Protein AF-A0A954WKL6-F1 (afdb_monomer_lite)

pLDDT: mean 94.74, std 6.48, range [54.56, 98.62]

Sequence (189 aa):
MAITGPSSFVWTSEQFISHWTLANDQLGVGNELVLKGNIALADLQSKLTALNVKRFELQSAITSREQLRGGLNSKRAALHEWLRLFNETVRADYGGTSWETSLPDLPSEIAGQGAYMRALDDTRSIWTQMNADPAITTPITLLGGYDLAAFTADVTDLLAAFTAVHHAEKVEELSRLQRNRLQDDIYAV

Structure (mmCIF, N/CA/C/O backbone):
data_AF-A0A954WKL6-F1
#
_entry.id   AF-A0A954WKL6-F1
#
loop_
_atom_site.group_PDB
_atom_site.id
_atom_site.type_symbol
_atom_site.label_atom_id
_atom_site.label_alt_id
_atom_site.label_comp_id
_atom_site.label_asym_id
_atom_site.label_entity_id
_atom_site.label_seq_id
_atom_site.pdbx_PDB_ins_code
_atom_site.Cartn_x
_atom_site.Cartn_y
_atom_site.Cartn_z
_atom_site.occupancy
_atom_site.B_iso_or_equi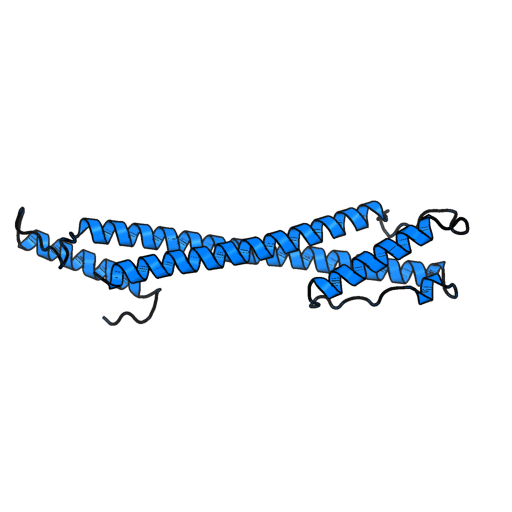v
_atom_site.auth_seq_id
_atom_site.auth_comp_id
_atom_site.auth_asym_id
_atom_site.auth_atom_id
_atom_site.pdbx_PDB_model_num
ATOM 1 N N . MET A 1 1 ? -29.913 -12.026 25.606 1.00 54.56 1 MET A N 1
ATOM 2 C CA . MET A 1 1 ? -29.675 -12.359 24.182 1.00 54.56 1 MET A CA 1
ATOM 3 C C . MET A 1 1 ? -28.230 -12.820 24.050 1.00 54.56 1 MET A C 1
ATOM 5 O O . MET A 1 1 ? -27.395 -12.253 24.744 1.00 54.56 1 MET A O 1
ATOM 9 N N . ALA A 1 2 ? -27.929 -13.860 23.268 1.00 62.19 2 ALA A N 1
ATOM 10 C CA . ALA A 1 2 ? -26.554 -14.354 23.154 1.00 62.19 2 ALA A CA 1
ATOM 11 C C . ALA A 1 2 ? -25.715 -13.414 22.279 1.00 62.19 2 ALA A C 1
ATOM 13 O O . ALA A 1 2 ? -26.168 -12.998 21.212 1.00 62.19 2 ALA A O 1
ATOM 14 N N . ILE A 1 3 ? -24.497 -13.099 22.719 1.00 68.69 3 ILE A N 1
ATOM 15 C CA . ILE A 1 3 ? -23.549 -12.349 21.902 1.00 68.69 3 ILE A CA 1
ATOM 16 C C . ILE A 1 3 ? -22.941 -13.330 20.896 1.00 68.69 3 ILE A C 1
ATOM 18 O O . ILE A 1 3 ? -22.249 -14.271 21.270 1.00 68.69 3 ILE A O 1
ATOM 22 N N . THR A 1 4 ? -23.262 -13.146 19.616 1.00 72.81 4 THR A N 1
ATOM 23 C CA . THR A 1 4 ? -22.890 -14.052 18.513 1.00 72.81 4 THR A CA 1
ATOM 24 C C . THR A 1 4 ? -21.668 -13.567 17.731 1.00 72.81 4 THR A C 1
ATOM 26 O O . THR A 1 4 ? -21.161 -14.271 16.863 1.00 72.81 4 THR A O 1
ATOM 29 N N . GLY A 1 5 ? -21.169 -12.369 18.047 1.00 73.25 5 GLY A N 1
ATOM 30 C CA . GLY A 1 5 ? -19.966 -11.794 17.455 1.00 73.25 5 GLY A CA 1
ATOM 31 C C . GLY A 1 5 ? -19.775 -10.303 17.766 1.00 73.25 5 GLY A C 1
ATOM 32 O O . GLY A 1 5 ? -20.624 -9.693 18.427 1.00 73.25 5 GLY A O 1
ATOM 33 N N . PRO A 1 6 ? -18.691 -9.684 17.254 1.00 72.06 6 PRO A N 1
ATOM 34 C CA . PRO A 1 6 ? -18.321 -8.293 17.555 1.00 72.06 6 PRO A CA 1
ATOM 35 C C . PRO A 1 6 ? -19.399 -7.261 17.197 1.00 72.06 6 PRO A C 1
ATOM 37 O O . PRO A 1 6 ? -19.544 -6.241 17.862 1.00 72.06 6 PRO A O 1
ATOM 40 N N . SER A 1 7 ? -20.183 -7.526 16.151 1.00 74.00 7 SER A N 1
ATOM 41 C CA . SER A 1 7 ? -21.295 -6.671 15.721 1.00 74.00 7 SER A CA 1
ATOM 42 C C . SER A 1 7 ? -22.482 -6.706 16.688 1.00 74.00 7 SER A C 1
ATOM 44 O O . SER A 1 7 ? -23.110 -5.677 16.909 1.00 74.00 7 SER A O 1
ATOM 46 N N . SER A 1 8 ? -22.763 -7.860 17.299 1.00 84.00 8 SER A N 1
ATOM 47 C CA . SER A 1 8 ? -23.840 -8.013 18.291 1.00 84.00 8 SER A CA 1
ATOM 48 C C . SER A 1 8 ? -23.467 -7.495 19.685 1.00 84.00 8 SER A C 1
ATOM 50 O O . SER A 1 8 ? -24.356 -7.246 20.499 1.00 84.00 8 SER A O 1
ATOM 52 N N . PHE A 1 9 ? -22.168 -7.316 19.954 1.00 85.88 9 PHE A N 1
ATOM 53 C CA . PHE A 1 9 ? -21.662 -6.883 21.254 1.00 85.88 9 PHE A CA 1
ATOM 54 C C . PHE A 1 9 ? -22.160 -5.486 21.622 1.00 85.88 9 PHE A C 1
ATOM 56 O O . PHE A 1 9 ? -22.827 -5.336 22.636 1.00 85.88 9 PHE A O 1
ATOM 63 N N . VAL A 1 10 ? -21.911 -4.491 20.761 1.00 86.38 10 VAL A N 1
ATOM 64 C CA . VAL A 1 10 ? -22.262 -3.086 21.040 1.00 86.38 10 VAL A CA 1
ATOM 65 C C . VAL A 1 10 ? -23.751 -2.931 21.307 1.00 86.38 10 VAL A C 1
ATOM 67 O O . VAL A 1 10 ? -24.127 -2.396 22.342 1.00 86.38 10 VAL A O 1
ATOM 70 N N . TRP A 1 11 ? -24.591 -3.494 20.439 1.00 89.50 11 TRP A N 1
ATOM 71 C CA . TRP A 1 11 ? -26.038 -3.451 20.628 1.00 89.50 11 TRP A CA 1
ATOM 72 C C . TRP A 1 11 ? -26.466 -4.114 21.947 1.00 89.50 11 TRP A C 1
ATOM 74 O O . TRP A 1 11 ? -27.286 -3.571 22.680 1.00 89.50 11 TRP A O 1
ATOM 84 N N . THR A 1 12 ? -25.879 -5.263 22.297 1.00 90.00 12 THR A N 1
ATOM 85 C CA . THR A 1 12 ? -26.199 -5.950 23.561 1.00 90.00 12 THR A CA 1
ATOM 86 C C . THR A 1 12 ? -25.751 -5.132 24.776 1.00 90.00 12 THR A C 1
ATOM 88 O O . THR A 1 12 ? -26.495 -5.036 25.752 1.00 90.00 12 THR A O 1
ATOM 91 N N . SER A 1 13 ? -24.574 -4.503 24.720 1.00 89.31 13 SER A N 1
ATOM 92 C CA . SER A 1 13 ? -24.081 -3.607 25.770 1.00 89.31 13 SER A CA 1
ATOM 93 C C . SER A 1 13 ? -24.965 -2.370 25.932 1.00 89.31 13 SER A C 1
ATOM 95 O O . SER A 1 13 ? -25.228 -1.967 27.060 1.00 89.31 13 SER A O 1
ATOM 97 N N . GLU A 1 14 ? -25.475 -1.796 24.841 1.00 91.44 14 GLU A N 1
ATOM 98 C CA . GLU A 1 14 ? -26.420 -0.669 24.882 1.00 91.44 14 GLU A CA 1
ATOM 99 C C . GLU A 1 14 ? -27.735 -1.058 25.568 1.00 91.44 14 GLU A C 1
ATOM 101 O O . GLU A 1 14 ? -28.226 -0.314 26.419 1.00 91.44 14 GLU A O 1
ATOM 106 N N . GLN A 1 15 ? -28.275 -2.247 25.272 1.00 92.38 15 GLN A N 1
ATOM 107 C CA . GLN A 1 15 ? -29.458 -2.765 25.970 1.00 92.38 15 GLN A CA 1
ATOM 108 C C . GLN A 1 15 ? -29.189 -2.957 27.468 1.00 92.38 15 GLN A C 1
ATOM 110 O O . GLN A 1 15 ? -30.000 -2.557 28.301 1.00 92.38 15 GLN A O 1
ATOM 115 N N . PHE A 1 16 ? -28.037 -3.531 27.828 1.00 91.81 16 PHE A N 1
ATOM 116 C CA . PHE A 1 16 ? -27.662 -3.723 29.228 1.00 91.81 16 PHE A CA 1
ATOM 117 C C . PHE A 1 16 ? -27.517 -2.392 29.979 1.00 91.81 16 PHE A C 1
ATOM 119 O O . PHE A 1 16 ? -28.072 -2.250 31.066 1.00 91.81 16 PHE A O 1
ATOM 126 N N . ILE A 1 17 ? -26.856 -1.397 29.377 1.00 93.56 17 ILE A N 1
ATOM 127 C CA . ILE A 1 17 ? -26.756 -0.034 29.919 1.00 93.56 17 ILE A CA 1
ATOM 128 C C . ILE A 1 17 ? -28.152 0.558 30.127 1.00 93.56 17 ILE A C 1
ATOM 130 O O . ILE A 1 17 ? -28.425 1.089 31.197 1.00 93.56 17 ILE A O 1
ATOM 134 N N . SER A 1 18 ? -29.054 0.424 29.149 1.00 95.56 18 SER A N 1
ATOM 135 C CA . SER A 1 18 ? -30.425 0.930 29.273 1.00 95.56 18 SER A CA 1
ATOM 136 C C . SER A 1 18 ? -31.178 0.291 30.443 1.00 95.56 18 SER A C 1
ATOM 138 O O . SER A 1 18 ? -31.869 0.992 31.179 1.00 95.56 18 SER A O 1
ATOM 140 N N . HIS A 1 19 ? -31.057 -1.025 30.632 1.00 94.81 19 HIS A N 1
ATOM 141 C CA . HIS A 1 19 ? -31.699 -1.720 31.749 1.00 94.81 19 HIS A CA 1
ATOM 142 C C . HIS A 1 19 ? -31.075 -1.364 33.102 1.00 94.81 19 HIS A C 1
ATOM 144 O O . HIS A 1 19 ? -31.803 -1.206 34.079 1.00 94.81 19 HIS A O 1
ATOM 150 N N . TRP A 1 20 ? -29.751 -1.201 33.163 1.00 95.19 20 TRP A N 1
ATOM 151 C CA . TRP A 1 20 ? -29.055 -0.783 34.380 1.00 95.19 20 TRP A CA 1
ATOM 152 C C . TRP A 1 20 ? -29.467 0.634 34.792 1.00 95.19 20 TRP A C 1
ATOM 154 O O . TRP A 1 20 ? -29.793 0.843 35.957 1.00 95.19 20 TRP A O 1
ATOM 164 N N . THR A 1 21 ? -29.564 1.584 33.856 1.00 96.25 21 THR A N 1
ATOM 165 C CA . THR A 1 21 ? -30.081 2.933 34.146 1.00 96.25 21 THR A CA 1
ATOM 166 C C . THR A 1 21 ? -31.460 2.873 34.805 1.00 96.25 21 THR A C 1
ATOM 168 O O . THR A 1 21 ? -31.638 3.423 35.886 1.00 96.25 21 THR A O 1
ATOM 171 N N . LEU A 1 22 ? -32.403 2.123 34.220 1.00 96.75 22 LEU A N 1
ATOM 172 C CA . LEU A 1 22 ? -33.753 1.970 34.780 1.00 96.75 22 LEU A CA 1
ATOM 173 C C . LEU A 1 22 ? -33.743 1.349 36.184 1.00 96.75 22 LEU A C 1
ATOM 175 O O . LEU A 1 22 ? -34.547 1.729 37.032 1.00 96.75 22 LEU A O 1
ATOM 179 N N . ALA A 1 23 ? -32.849 0.393 36.438 1.00 95.88 23 ALA A N 1
ATOM 180 C CA . ALA A 1 23 ? -32.712 -0.220 37.754 1.00 95.88 23 ALA A CA 1
ATOM 181 C C . ALA A 1 23 ? -32.142 0.763 38.792 1.00 95.88 23 ALA A C 1
ATOM 183 O O . ALA A 1 23 ? -32.647 0.819 39.911 1.00 95.88 23 ALA A O 1
ATOM 184 N N . ASN A 1 24 ? -31.142 1.572 38.425 1.00 96.00 24 ASN A N 1
ATOM 185 C CA . ASN A 1 24 ? -30.609 2.622 39.299 1.00 96.00 24 ASN A CA 1
ATOM 186 C C . ASN A 1 24 ? -31.676 3.675 39.627 1.00 96.00 24 ASN A C 1
ATOM 188 O O . ASN A 1 24 ? -31.812 4.059 40.787 1.00 96.00 24 ASN A O 1
ATOM 192 N N . ASP A 1 25 ? -32.481 4.077 38.639 1.00 96.31 25 ASP A N 1
ATOM 193 C CA . ASP A 1 25 ? -33.587 5.019 38.845 1.00 96.31 25 ASP A CA 1
ATOM 194 C C . ASP A 1 25 ? -34.616 4.478 39.855 1.00 96.31 25 ASP A C 1
ATOM 196 O O . ASP A 1 25 ? -35.135 5.228 40.682 1.00 96.31 25 ASP A O 1
ATOM 200 N N . GLN A 1 26 ? -34.891 3.168 39.828 1.00 96.69 26 GLN A N 1
ATOM 201 C CA . GLN A 1 26 ? -35.805 2.512 40.771 1.00 96.69 26 GLN A CA 1
ATOM 202 C C . GLN A 1 26 ? -35.232 2.374 42.189 1.00 96.69 26 GLN A C 1
ATOM 204 O O . GLN A 1 26 ? -35.991 2.428 43.156 1.00 96.69 26 GLN A O 1
ATOM 209 N N . LEU A 1 27 ? -33.918 2.180 42.325 1.00 95.94 27 LEU A N 1
ATOM 210 C CA . LEU A 1 27 ? -33.240 2.056 43.623 1.00 95.94 27 LEU A CA 1
ATOM 211 C C . LEU A 1 27 ? -33.067 3.407 44.334 1.00 95.94 27 LEU A C 1
ATOM 213 O O . LEU A 1 27 ? -32.981 3.456 45.565 1.00 95.94 27 LEU A O 1
ATOM 217 N N . GLY A 1 28 ? -33.058 4.498 43.567 1.00 94.50 28 GLY A N 1
ATOM 218 C CA . GLY A 1 28 ? -32.874 5.852 44.072 1.00 94.50 28 GLY A CA 1
ATOM 219 C C . GLY A 1 28 ? -31.411 6.194 44.370 1.00 94.50 28 GLY A C 1
ATOM 220 O O . GLY A 1 28 ? -30.526 5.339 44.400 1.00 94.50 28 GLY A O 1
ATOM 221 N N . VAL A 1 29 ? -31.168 7.487 44.592 1.00 92.94 29 VAL A N 1
ATOM 222 C CA . VAL A 1 29 ? -29.823 8.057 44.769 1.00 92.94 29 VAL A CA 1
ATOM 223 C C . VAL A 1 29 ? -29.107 7.437 45.973 1.00 92.94 29 VAL A C 1
ATOM 225 O O . VAL A 1 29 ? -29.661 7.400 47.073 1.00 92.94 29 VAL A O 1
ATOM 228 N N . GLY A 1 30 ? -27.862 7.002 45.771 1.00 91.62 30 GLY A N 1
ATOM 229 C CA . GLY A 1 30 ? -27.007 6.400 46.799 1.00 91.62 30 GLY A CA 1
ATOM 230 C C . GLY A 1 30 ? -27.162 4.884 46.962 1.00 91.62 30 GLY A C 1
ATOM 231 O O . GLY A 1 30 ? -26.444 4.294 47.769 1.00 91.62 30 GLY A O 1
ATOM 232 N N . ASN A 1 31 ? -28.075 4.257 46.211 1.00 93.81 31 ASN A N 1
ATOM 233 C CA . ASN A 1 31 ? -28.270 2.805 46.168 1.00 93.81 31 ASN A CA 1
ATOM 234 C C . ASN A 1 31 ? -28.004 2.236 44.765 1.00 93.81 31 ASN A C 1
ATOM 236 O O . ASN A 1 31 ? -28.582 1.215 44.391 1.00 93.81 31 ASN A O 1
ATOM 240 N N . GLU A 1 32 ? -27.180 2.906 43.958 1.00 94.56 32 GLU A N 1
ATOM 241 C CA . GLU A 1 32 ? -26.911 2.491 42.586 1.00 94.56 32 GLU A CA 1
ATOM 242 C C . GLU A 1 32 ? -26.301 1.081 42.541 1.00 94.56 32 GLU A C 1
ATOM 244 O O . GLU A 1 32 ? -25.448 0.710 43.352 1.00 94.56 32 GLU A O 1
ATOM 249 N N . LEU A 1 33 ? -26.718 0.284 41.554 1.00 93.38 33 LEU A N 1
ATOM 250 C CA . LEU A 1 33 ? -26.097 -1.003 41.275 1.00 93.38 33 LEU A CA 1
ATOM 251 C C . LEU A 1 33 ? -24.642 -0.779 40.865 1.00 93.38 33 LEU A C 1
ATOM 253 O O . LEU A 1 33 ? -24.350 0.016 39.968 1.00 93.38 33 LEU A O 1
ATOM 257 N N . VAL A 1 34 ? -23.750 -1.545 41.483 1.00 93.12 34 VAL A N 1
ATOM 258 C CA . VAL A 1 34 ? -22.326 -1.598 41.161 1.00 93.12 34 VAL A CA 1
ATOM 259 C C . VAL A 1 34 ? -21.969 -3.053 40.882 1.00 93.12 34 VAL A C 1
ATOM 261 O O . VAL A 1 34 ? -22.312 -3.946 41.661 1.00 93.12 34 VAL A O 1
ATOM 264 N N . LEU A 1 35 ? -21.300 -3.310 39.758 1.00 89.50 35 LEU A N 1
ATOM 265 C CA . LEU A 1 35 ? -20.833 -4.654 39.430 1.00 89.50 35 LEU A CA 1
ATOM 266 C C . LEU A 1 35 ? -19.619 -5.035 40.280 1.00 89.50 35 LEU A C 1
ATOM 268 O O . LEU A 1 35 ? -18.953 -4.204 40.910 1.00 89.50 35 LEU A O 1
ATOM 272 N N . LYS A 1 36 ? -19.309 -6.332 40.283 1.00 87.88 36 LYS A N 1
ATOM 273 C CA . LYS A 1 36 ? -18.114 -6.854 40.943 1.00 87.88 36 LYS A CA 1
ATOM 274 C C . LYS A 1 36 ? -16.874 -6.096 40.450 1.00 87.88 36 LYS A C 1
ATOM 276 O O . LYS A 1 36 ? -16.735 -5.813 39.269 1.00 87.88 36 LYS A O 1
ATOM 281 N N . GLY A 1 37 ? -15.973 -5.768 41.374 1.00 87.44 37 GLY A N 1
ATOM 282 C CA . GLY A 1 37 ? -14.802 -4.942 41.061 1.00 87.44 37 GLY A CA 1
ATOM 283 C C . GLY A 1 37 ? -15.064 -3.434 41.114 1.00 87.44 37 GLY A C 1
ATOM 284 O O . GLY A 1 37 ? -14.223 -2.675 40.649 1.00 87.44 37 GLY A O 1
ATOM 285 N N . ASN A 1 38 ? -16.182 -3.008 41.715 1.00 91.06 38 ASN A N 1
ATOM 286 C CA . ASN A 1 38 ? -16.548 -1.602 41.894 1.00 91.06 38 ASN A CA 1
ATOM 287 C C . ASN A 1 38 ? -16.756 -0.856 40.564 1.00 91.06 38 ASN A C 1
ATOM 289 O O . ASN A 1 38 ? -16.367 0.301 40.428 1.00 91.06 38 ASN A O 1
ATOM 293 N N . ILE A 1 39 ? -17.332 -1.544 39.575 1.00 92.56 39 ILE A N 1
ATOM 294 C CA . ILE A 1 39 ? -17.573 -0.982 38.246 1.00 92.56 39 ILE A CA 1
ATOM 295 C C . ILE A 1 39 ? -18.968 -0.373 38.220 1.00 92.56 39 ILE A C 1
ATOM 297 O O . ILE A 1 39 ? -19.972 -1.078 38.361 1.00 92.56 39 ILE A O 1
ATOM 301 N N . ALA A 1 40 ? -19.018 0.943 38.046 1.00 94.88 40 ALA A N 1
ATOM 302 C CA . ALA A 1 40 ? -20.254 1.694 37.940 1.00 94.88 40 ALA A CA 1
ATOM 303 C C . ALA A 1 40 ? -20.755 1.734 36.487 1.00 94.88 40 ALA A C 1
ATOM 305 O O . ALA A 1 40 ? -20.015 1.506 35.527 1.00 94.88 40 ALA A O 1
ATOM 306 N N . LEU A 1 41 ? -22.024 2.106 36.314 1.00 93.31 41 LEU A N 1
ATOM 307 C CA . LEU A 1 41 ? -22.639 2.313 35.000 1.00 93.31 41 LEU A CA 1
ATOM 308 C C . LEU A 1 41 ? -21.816 3.262 34.104 1.00 93.31 41 LEU A C 1
ATOM 310 O O . LEU A 1 41 ? -21.642 3.003 32.911 1.00 93.31 41 LEU A O 1
ATOM 314 N N . ALA A 1 42 ? -21.272 4.333 34.688 1.00 94.25 42 ALA A N 1
ATOM 315 C CA . ALA A 1 42 ? -20.466 5.329 33.981 1.00 94.25 42 ALA A CA 1
ATOM 316 C C . ALA A 1 42 ? -19.158 4.749 33.406 1.00 94.25 42 ALA A C 1
ATOM 318 O O . ALA A 1 42 ? -18.725 5.146 32.318 1.00 94.25 42 ALA A O 1
ATOM 319 N N . ASP A 1 43 ? -18.547 3.776 34.088 1.00 93.75 43 ASP A N 1
ATOM 320 C CA . ASP A 1 43 ? -17.340 3.099 33.605 1.00 93.75 43 ASP A CA 1
ATOM 321 C C . ASP A 1 43 ? -17.652 2.271 32.357 1.00 93.75 43 ASP A C 1
ATOM 323 O O . ASP A 1 43 ? -16.921 2.320 31.362 1.00 93.75 43 ASP A O 1
ATOM 327 N N . LEU A 1 44 ? -18.773 1.542 32.377 1.00 92.19 44 LEU A N 1
ATOM 328 C CA . LEU A 1 44 ? -19.213 0.743 31.237 1.00 92.19 44 LEU A CA 1
ATOM 329 C C . LEU A 1 44 ? -19.561 1.622 30.028 1.00 92.19 44 LEU A C 1
ATOM 331 O O . LEU A 1 44 ? -19.142 1.322 28.909 1.00 92.19 44 LEU A O 1
ATOM 335 N N . GLN A 1 45 ? -20.265 2.735 30.248 1.00 94.81 45 GLN A N 1
ATOM 336 C CA . GLN A 1 45 ? -20.564 3.724 29.205 1.00 94.81 45 GLN A CA 1
ATOM 337 C C . GLN A 1 45 ? -19.286 4.304 28.582 1.00 94.81 45 GLN A C 1
ATOM 339 O O . GLN A 1 45 ? -19.181 4.425 27.356 1.00 94.81 45 GLN A O 1
ATOM 344 N N . SER A 1 46 ? -18.284 4.603 29.412 1.00 95.12 46 SER A N 1
ATOM 345 C CA . SER A 1 46 ? -16.982 5.101 28.959 1.00 95.12 46 SER A CA 1
ATOM 346 C C . SER A 1 46 ? -16.249 4.065 28.102 1.00 95.12 46 SER A C 1
ATOM 348 O O . SER A 1 46 ? -15.767 4.383 27.012 1.00 95.12 46 SER A O 1
ATOM 350 N N . LYS A 1 47 ? -16.223 2.799 28.538 1.00 93.12 47 LYS A N 1
ATOM 351 C CA . LYS A 1 47 ? -15.614 1.701 27.771 1.00 93.12 47 LYS A CA 1
ATOM 352 C C . LYS A 1 47 ? -16.332 1.451 26.443 1.00 93.12 47 LYS A C 1
ATOM 354 O O . LYS A 1 47 ? -15.669 1.254 25.426 1.00 93.12 47 LYS A O 1
ATOM 359 N N . LEU A 1 48 ? -17.665 1.500 26.421 1.00 92.56 48 LEU A N 1
ATOM 360 C CA . LEU A 1 48 ? -18.446 1.329 25.194 1.00 92.56 48 LEU A CA 1
ATOM 361 C C . LEU A 1 48 ? -18.194 2.468 24.195 1.00 92.56 48 LEU A C 1
ATOM 363 O O . LEU A 1 48 ? -18.018 2.221 23.000 1.00 92.56 48 LEU A O 1
ATOM 367 N N . THR A 1 49 ? -18.102 3.707 24.683 1.00 94.69 49 THR A N 1
ATOM 368 C CA . THR A 1 49 ? -17.730 4.871 23.864 1.00 94.69 49 THR A CA 1
ATOM 369 C C . THR A 1 49 ? -16.348 4.677 23.239 1.00 94.69 49 THR A C 1
ATOM 371 O O . THR A 1 49 ? -16.190 4.825 22.025 1.00 94.69 49 THR A O 1
ATOM 374 N N . ALA A 1 50 ? -15.360 4.252 24.033 1.00 95.00 50 ALA A N 1
ATOM 375 C CA . ALA A 1 50 ? -14.021 3.940 23.538 1.00 95.00 50 ALA A CA 1
ATOM 376 C C . ALA A 1 50 ? -14.024 2.789 22.511 1.00 95.00 50 ALA A C 1
ATOM 378 O O . ALA A 1 50 ? -13.305 2.850 21.511 1.00 95.00 50 ALA A O 1
ATOM 379 N N . LEU A 1 51 ? -14.862 1.763 22.703 1.00 94.06 51 LEU A N 1
ATOM 380 C CA . LEU A 1 51 ? -14.995 0.659 21.752 1.00 94.06 51 LEU A CA 1
ATOM 381 C C . LEU A 1 51 ? -15.548 1.142 20.409 1.00 94.06 51 LEU A C 1
ATOM 383 O O . LEU A 1 51 ? -15.034 0.747 19.361 1.00 94.06 51 LEU A O 1
ATOM 387 N N . ASN A 1 52 ? -16.548 2.023 20.417 1.00 93.12 52 ASN A N 1
ATOM 388 C CA . ASN A 1 52 ? -17.077 2.615 19.190 1.00 93.12 52 ASN A CA 1
ATOM 389 C C . ASN A 1 52 ? -16.013 3.437 18.451 1.00 93.12 52 ASN A C 1
ATOM 391 O O . ASN A 1 52 ? -15.854 3.252 17.244 1.00 93.12 52 ASN A O 1
ATOM 395 N N . VAL A 1 53 ? -15.211 4.240 19.159 1.00 95.56 53 VAL A N 1
ATOM 396 C CA . VAL A 1 53 ? -14.057 4.941 18.563 1.00 95.56 53 VAL A CA 1
ATOM 397 C C . VAL A 1 53 ? -13.097 3.947 17.897 1.00 95.56 53 VAL A C 1
ATOM 399 O O . VAL A 1 53 ? -12.773 4.103 16.721 1.00 95.56 53 VAL A O 1
ATOM 402 N N . LYS A 1 54 ? -12.723 2.858 18.582 1.00 95.19 54 LYS A N 1
ATOM 403 C CA . LYS A 1 54 ? -11.836 1.826 18.012 1.00 95.19 54 LYS A CA 1
ATOM 404 C C . LYS A 1 54 ? -12.426 1.107 16.798 1.00 95.19 54 LYS A C 1
ATOM 406 O O . LYS A 1 54 ? -11.684 0.710 15.899 1.00 95.19 54 LYS A O 1
ATOM 411 N N . ARG A 1 55 ? -13.751 0.948 16.726 1.00 94.62 55 ARG A N 1
ATOM 412 C CA . ARG A 1 55 ? -14.425 0.408 15.532 1.00 94.62 55 ARG A CA 1
ATOM 413 C C . ARG A 1 55 ? -14.313 1.361 14.343 1.00 94.62 55 ARG A C 1
ATOM 415 O O . ARG A 1 55 ? -14.022 0.893 13.243 1.00 94.62 55 ARG A O 1
ATOM 422 N N . PHE A 1 56 ? -14.508 2.663 14.557 1.00 95.44 56 PHE A N 1
ATOM 423 C CA . PHE A 1 56 ? -14.328 3.669 13.507 1.00 95.44 56 PHE A CA 1
ATOM 424 C C . PHE A 1 56 ? -12.876 3.738 13.025 1.00 95.44 56 PHE A C 1
ATOM 426 O O . PHE A 1 56 ? -12.643 3.741 11.818 1.00 95.44 56 PHE A O 1
ATOM 433 N N . GLU A 1 57 ? -11.905 3.711 13.941 1.00 95.88 57 GLU A N 1
ATOM 434 C CA . GLU A 1 57 ? -10.477 3.661 13.596 1.00 95.88 57 GLU A CA 1
ATOM 435 C C . GLU A 1 57 ? -10.139 2.432 12.741 1.00 95.88 57 GLU A C 1
ATOM 437 O O . GLU A 1 57 ? -9.497 2.565 11.701 1.00 95.88 57 GLU A O 1
ATOM 442 N N . LEU A 1 58 ? -10.619 1.240 13.122 1.00 96.81 58 LEU A N 1
ATOM 443 C CA . LEU A 1 58 ? -10.417 0.025 12.327 1.00 96.81 58 LEU A CA 1
ATOM 444 C C . LEU A 1 58 ? -11.039 0.148 10.930 1.00 96.81 58 LEU A C 1
ATOM 446 O O . LEU A 1 58 ? -10.406 -0.224 9.946 1.00 96.81 58 LEU A O 1
ATOM 450 N N . GLN A 1 59 ? -12.264 0.667 10.825 1.00 97.06 59 GLN A N 1
ATOM 451 C CA . GLN A 1 59 ? -12.908 0.857 9.526 1.00 97.06 59 GLN A CA 1
ATOM 452 C C . GLN A 1 59 ? -12.126 1.845 8.649 1.00 97.06 59 GLN A C 1
ATOM 454 O O . GLN A 1 59 ? -11.960 1.603 7.455 1.00 97.06 59 GLN A O 1
ATOM 459 N N . SER A 1 60 ? -11.615 2.927 9.240 1.00 97.62 60 SER A N 1
ATOM 460 C CA . SER A 1 60 ? -10.757 3.893 8.551 1.00 97.62 60 SER A CA 1
ATOM 461 C C . SER A 1 60 ? -9.460 3.244 8.055 1.00 97.62 60 SER A C 1
ATOM 463 O O . SER A 1 60 ? -9.093 3.428 6.894 1.00 97.62 60 SER A O 1
ATOM 465 N N . ALA A 1 61 ? -8.814 2.414 8.883 1.00 97.75 61 ALA A N 1
ATOM 466 C CA . ALA A 1 61 ? -7.607 1.680 8.507 1.00 97.75 61 ALA A CA 1
ATOM 467 C C . ALA A 1 61 ? -7.852 0.705 7.340 1.00 97.75 61 ALA A C 1
ATOM 469 O O . ALA A 1 61 ? -7.064 0.682 6.395 1.00 97.75 61 ALA A O 1
ATOM 470 N N . ILE A 1 62 ? -8.969 -0.038 7.356 1.00 98.19 62 ILE A N 1
ATOM 471 C CA . ILE A 1 62 ? -9.366 -0.932 6.252 1.00 98.19 62 ILE A CA 1
ATOM 472 C C . ILE A 1 62 ? -9.543 -0.135 4.955 1.00 98.19 62 ILE A C 1
ATOM 474 O O . ILE A 1 62 ? -8.961 -0.491 3.931 1.00 98.19 62 ILE A O 1
ATOM 478 N N . THR A 1 63 ? -10.314 0.955 4.989 1.00 98.38 63 THR A N 1
ATOM 479 C CA . THR A 1 63 ? -10.555 1.792 3.803 1.00 98.38 63 THR A CA 1
ATOM 480 C C . THR A 1 63 ? -9.252 2.373 3.251 1.00 98.38 63 THR A C 1
ATOM 482 O O . THR A 1 63 ? -9.026 2.329 2.043 1.00 98.38 63 THR A O 1
ATOM 485 N N . SER A 1 64 ? -8.372 2.864 4.128 1.00 98.06 64 SER A N 1
ATOM 486 C CA . SER A 1 64 ? -7.056 3.390 3.749 1.00 98.06 64 SER A CA 1
ATOM 487 C C . SER A 1 64 ? -6.191 2.326 3.066 1.00 98.06 64 SER A C 1
ATOM 489 O O . SER A 1 64 ? -5.643 2.567 1.988 1.00 98.06 64 SER A O 1
ATOM 491 N N . ARG A 1 65 ? -6.132 1.107 3.627 1.00 98.44 65 ARG A N 1
ATOM 492 C CA . ARG A 1 65 ? -5.412 -0.016 3.012 1.00 98.44 65 ARG A CA 1
ATOM 493 C C . ARG A 1 65 ? -5.945 -0.327 1.613 1.00 98.44 65 ARG A C 1
ATOM 495 O O . ARG A 1 65 ? -5.153 -0.473 0.687 1.00 98.44 65 ARG A O 1
ATOM 502 N N . GLU A 1 66 ? -7.262 -0.431 1.440 1.00 98.50 66 GLU A N 1
ATOM 503 C CA . GLU A 1 66 ? -7.854 -0.735 0.128 1.00 98.50 66 GLU A CA 1
ATOM 504 C C . GLU A 1 66 ? -7.586 0.370 -0.903 1.00 98.50 66 GLU A C 1
ATOM 506 O O . GLU A 1 66 ? -7.245 0.071 -2.048 1.00 98.50 66 GLU A O 1
ATOM 511 N N . GLN A 1 67 ? -7.642 1.641 -0.497 1.00 98.31 67 GLN A N 1
ATOM 512 C CA . GLN A 1 67 ? -7.279 2.762 -1.366 1.00 98.31 67 GLN A CA 1
ATOM 513 C C . GLN A 1 67 ? -5.816 2.669 -1.829 1.00 98.31 67 GLN A C 1
ATOM 515 O O . GLN A 1 67 ? -5.529 2.821 -3.019 1.00 98.31 67 GLN A O 1
ATOM 520 N N . LEU A 1 68 ? -4.893 2.379 -0.908 1.00 98.31 68 LEU A N 1
ATOM 521 C CA . LEU A 1 68 ? -3.472 2.224 -1.226 1.00 98.31 68 LEU A CA 1
ATOM 522 C C . LEU A 1 68 ? -3.213 1.014 -2.132 1.00 98.31 68 LEU A C 1
ATOM 524 O O . LEU A 1 68 ? -2.414 1.118 -3.062 1.00 98.31 68 LEU A O 1
ATOM 528 N N . ARG A 1 69 ? -3.919 -0.107 -1.930 1.00 98.19 69 ARG A N 1
ATOM 529 C CA . ARG A 1 69 ? -3.849 -1.275 -2.828 1.00 98.19 69 ARG A CA 1
ATOM 530 C C . ARG A 1 69 ? -4.337 -0.940 -4.235 1.00 98.19 69 ARG A C 1
ATOM 532 O O . ARG A 1 69 ? -3.698 -1.340 -5.205 1.00 98.19 69 ARG A O 1
ATOM 539 N N . GLY A 1 70 ? -5.424 -0.179 -4.351 1.00 98.06 70 GLY A N 1
ATOM 540 C CA . GLY A 1 70 ? -5.901 0.335 -5.635 1.00 98.06 70 GLY A CA 1
ATOM 541 C C . GLY A 1 70 ? -4.838 1.182 -6.340 1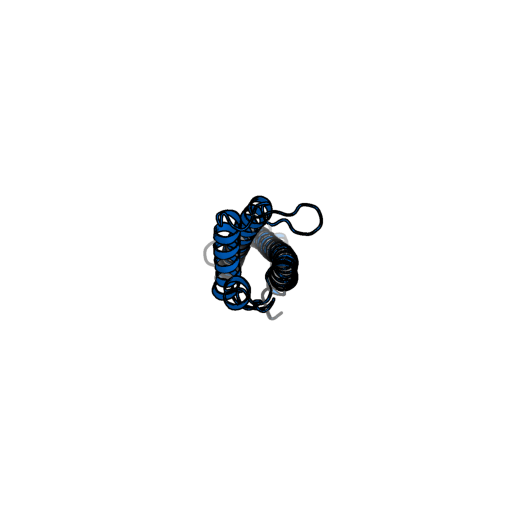.00 98.06 70 GLY A C 1
ATOM 542 O O . GLY A 1 70 ? -4.517 0.924 -7.497 1.00 98.06 70 GLY A O 1
ATOM 543 N N . GLY A 1 71 ? -4.226 2.129 -5.622 1.00 97.81 71 GLY A N 1
ATOM 544 C CA . GLY A 1 71 ? -3.141 2.962 -6.153 1.00 97.81 71 GLY A CA 1
ATOM 545 C C . GLY A 1 71 ? -1.907 2.161 -6.583 1.00 97.81 71 GLY A C 1
ATOM 546 O O . GLY A 1 71 ? -1.355 2.411 -7.655 1.00 97.81 71 GLY A O 1
ATOM 547 N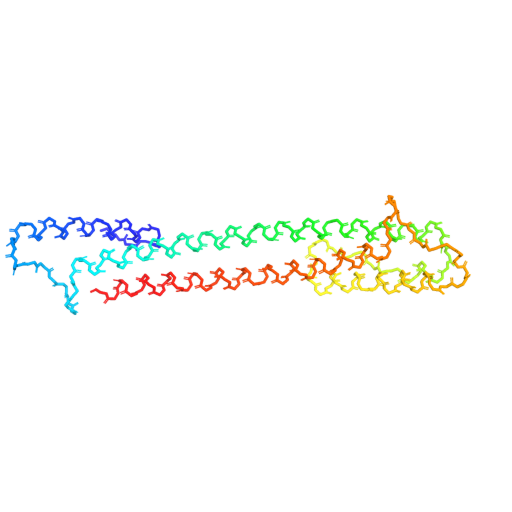 N . LEU A 1 72 ? -1.506 1.165 -5.787 1.00 97.81 72 LEU A N 1
ATOM 548 C CA . LEU A 1 72 ? -0.422 0.240 -6.122 1.00 97.81 72 LEU A CA 1
ATOM 549 C C . LEU A 1 72 ? -0.715 -0.510 -7.428 1.00 97.81 72 LEU A C 1
ATOM 551 O O . LEU A 1 72 ? 0.134 -0.544 -8.316 1.00 97.81 72 LEU A O 1
ATOM 555 N N . ASN A 1 73 ? -1.915 -1.075 -7.567 1.00 97.75 73 ASN A N 1
ATOM 556 C CA . ASN A 1 73 ? -2.303 -1.817 -8.767 1.00 97.75 73 ASN A CA 1
ATOM 557 C C . ASN A 1 73 ? -2.306 -0.926 -10.017 1.00 97.75 73 ASN A C 1
ATOM 559 O O . ASN A 1 73 ? -1.801 -1.346 -11.054 1.00 97.75 73 ASN A O 1
ATOM 563 N N . SER A 1 74 ? -2.783 0.318 -9.911 1.00 97.75 74 SER A N 1
ATOM 564 C CA . SER A 1 74 ? -2.728 1.277 -11.021 1.00 97.75 74 SER A CA 1
ATOM 565 C C . SER A 1 74 ? -1.292 1.603 -11.442 1.00 97.75 74 SER A C 1
ATOM 567 O O . SER A 1 74 ? -0.993 1.611 -12.634 1.00 97.75 74 SER A O 1
ATOM 569 N N . LYS A 1 75 ? -0.379 1.822 -10.482 1.00 97.69 75 LYS A N 1
ATOM 570 C CA . LYS A 1 75 ? 1.047 2.060 -10.778 1.00 97.69 75 LYS A CA 1
ATOM 571 C C . LYS A 1 75 ? 1.709 0.840 -11.423 1.00 97.69 75 LYS A C 1
ATOM 573 O O . LYS A 1 75 ? 2.498 0.998 -12.350 1.00 97.69 75 LYS A O 1
ATOM 578 N N . ARG A 1 76 ? 1.366 -0.375 -10.976 1.00 97.50 76 ARG A N 1
ATOM 579 C CA . ARG A 1 76 ? 1.832 -1.618 -11.610 1.00 97.50 76 ARG A CA 1
ATOM 580 C C . ARG A 1 76 ? 1.355 -1.712 -13.054 1.00 97.50 76 ARG A C 1
ATOM 582 O O . ARG A 1 76 ? 2.190 -1.859 -13.931 1.00 97.50 76 ARG A O 1
ATOM 589 N N . ALA A 1 77 ? 0.057 -1.565 -13.308 1.00 97.31 77 ALA A N 1
ATOM 590 C CA . ALA A 1 77 ? -0.491 -1.637 -14.663 1.00 97.31 77 ALA A CA 1
ATOM 591 C C . ALA A 1 77 ? 0.180 -0.626 -15.612 1.00 97.31 77 ALA A C 1
ATOM 593 O O . ALA A 1 77 ? 0.572 -0.986 -16.718 1.00 97.31 77 ALA A O 1
ATOM 594 N N . ALA A 1 78 ? 0.396 0.613 -15.153 1.00 96.69 78 ALA A N 1
ATOM 595 C CA . ALA A 1 78 ? 1.096 1.629 -15.938 1.00 96.69 78 ALA A CA 1
ATOM 596 C C . ALA A 1 78 ? 2.545 1.224 -16.270 1.00 96.69 78 ALA A C 1
ATOM 598 O O . ALA A 1 78 ? 2.946 1.263 -17.428 1.00 96.69 78 ALA A O 1
ATOM 599 N N . LEU A 1 79 ? 3.328 0.791 -15.276 1.00 97.81 79 LEU A N 1
ATOM 600 C CA . LEU A 1 79 ? 4.711 0.353 -15.504 1.00 97.81 79 LEU A CA 1
ATOM 601 C C . LEU A 1 79 ? 4.803 -0.920 -16.350 1.00 97.81 79 LEU A C 1
ATOM 603 O O . LEU A 1 79 ? 5.759 -1.072 -17.102 1.00 97.81 79 LEU A O 1
ATOM 607 N N . HIS A 1 80 ? 3.828 -1.824 -16.250 1.00 97.88 80 HIS A N 1
ATOM 608 C CA . HIS A 1 80 ? 3.776 -3.023 -17.083 1.00 97.88 80 HIS A CA 1
ATOM 609 C C . HIS A 1 80 ? 3.654 -2.654 -18.566 1.00 97.88 80 HIS A C 1
ATOM 611 O O . HIS A 1 80 ? 4.367 -3.202 -19.405 1.00 97.88 80 HIS A O 1
ATOM 617 N N . GLU A 1 81 ? 2.810 -1.672 -18.875 1.00 97.75 81 GLU A N 1
ATOM 618 C CA . GLU A 1 81 ? 2.663 -1.162 -20.233 1.00 97.75 81 GLU A CA 1
ATOM 619 C C . GLU A 1 81 ? 3.946 -0.483 -20.733 1.00 97.75 81 GLU A C 1
ATOM 621 O O . GLU A 1 81 ? 4.377 -0.726 -21.859 1.00 97.75 81 GLU A O 1
ATOM 626 N N . TRP A 1 82 ? 4.622 0.298 -19.886 1.00 97.88 82 TRP A N 1
ATOM 627 C CA . TRP A 1 82 ? 5.904 0.904 -20.257 1.00 97.88 82 TRP A CA 1
ATOM 628 C C . TRP A 1 82 ? 7.012 -0.123 -20.491 1.00 97.88 82 TRP A C 1
ATOM 630 O O . TRP A 1 82 ? 7.789 0.032 -21.430 1.00 97.88 82 TRP A O 1
ATOM 640 N N . LEU A 1 83 ? 7.056 -1.199 -19.701 1.00 97.94 83 LEU A N 1
ATOM 641 C CA . LEU A 1 83 ? 7.952 -2.331 -19.946 1.00 97.94 83 LEU A CA 1
ATOM 642 C C . LEU A 1 83 ? 7.673 -2.990 -21.302 1.00 97.94 83 LEU A C 1
ATOM 644 O O . LEU A 1 83 ? 8.602 -3.283 -22.056 1.00 97.94 83 LEU A O 1
ATOM 648 N N . ARG A 1 84 ? 6.393 -3.212 -21.627 1.00 98.31 84 ARG A N 1
ATOM 649 C CA . ARG A 1 84 ? 5.980 -3.776 -22.918 1.00 98.31 84 ARG A CA 1
ATOM 650 C C . ARG A 1 84 ? 6.437 -2.882 -24.068 1.00 98.31 84 ARG A C 1
ATOM 652 O O . ARG A 1 84 ? 7.066 -3.382 -24.998 1.00 98.31 84 ARG A O 1
ATOM 659 N N . LEU A 1 85 ? 6.170 -1.579 -23.975 1.00 98.19 85 LEU A N 1
ATOM 660 C CA . LEU A 1 85 ? 6.568 -0.597 -24.983 1.00 98.19 85 LEU A CA 1
ATOM 661 C C . LEU A 1 85 ? 8.089 -0.520 -25.138 1.00 98.19 85 LEU A C 1
ATOM 663 O O . LEU A 1 85 ? 8.569 -0.525 -26.265 1.00 98.19 85 LEU A O 1
ATOM 667 N N . PHE A 1 86 ? 8.851 -0.528 -24.041 1.00 98.50 86 PHE A N 1
ATOM 668 C CA . PHE A 1 86 ? 10.312 -0.584 -24.099 1.00 98.50 86 PHE A CA 1
ATOM 669 C C . PHE A 1 86 ? 10.800 -1.822 -24.859 1.00 98.50 86 PHE A C 1
ATOM 671 O O . PHE A 1 86 ? 11.564 -1.700 -25.816 1.00 98.50 86 PHE A O 1
ATOM 678 N N . ASN A 1 87 ? 10.305 -3.007 -24.494 1.00 98.38 87 ASN A N 1
ATOM 679 C CA . ASN A 1 87 ? 10.677 -4.255 -25.158 1.00 98.38 87 ASN A CA 1
ATOM 680 C C . ASN A 1 87 ? 10.302 -4.254 -26.653 1.00 98.38 87 ASN A C 1
ATOM 682 O O . ASN A 1 87 ? 11.040 -4.796 -27.475 1.00 98.38 87 ASN A O 1
ATOM 686 N N . GLU A 1 88 ? 9.163 -3.666 -27.024 1.00 98.31 88 GLU A N 1
ATOM 687 C CA . GLU A 1 88 ? 8.744 -3.524 -28.424 1.00 98.31 88 GLU A CA 1
ATOM 688 C C . GLU A 1 88 ? 9.628 -2.557 -29.205 1.00 98.31 88 GLU A C 1
ATOM 690 O O . GLU A 1 88 ? 10.066 -2.905 -30.300 1.00 98.31 88 GLU A O 1
ATOM 695 N N . THR A 1 89 ? 9.953 -1.395 -28.635 1.00 98.00 89 THR A N 1
ATOM 696 C CA . THR A 1 89 ? 10.882 -0.431 -29.237 1.00 98.00 89 THR A CA 1
ATOM 697 C C . THR A 1 89 ? 12.253 -1.062 -29.465 1.00 98.00 89 THR A C 1
ATOM 699 O O . THR A 1 89 ? 12.795 -0.964 -30.562 1.00 98.00 89 THR A O 1
ATOM 702 N N . VAL A 1 90 ? 12.793 -1.788 -28.479 1.00 97.88 90 VAL A N 1
ATOM 703 C CA . VAL A 1 90 ? 14.101 -2.442 -28.636 1.00 97.88 90 VAL A CA 1
ATOM 704 C C . VAL A 1 90 ? 14.078 -3.493 -29.748 1.00 97.88 90 VAL A C 1
ATOM 706 O O . VAL A 1 90 ? 15.006 -3.547 -30.550 1.00 97.88 90 VAL A O 1
ATOM 709 N N . ARG A 1 91 ? 13.016 -4.301 -29.852 1.00 98.00 91 ARG A N 1
ATOM 710 C CA . ARG A 1 91 ? 12.882 -5.289 -30.938 1.00 98.00 91 ARG A CA 1
ATOM 711 C C . ARG A 1 91 ? 12.714 -4.644 -32.310 1.00 98.00 91 ARG A C 1
ATOM 713 O O . ARG A 1 91 ? 13.252 -5.158 -33.285 1.00 98.00 91 ARG A O 1
ATOM 720 N N . ALA A 1 92 ? 11.959 -3.551 -32.393 1.00 97.81 92 ALA A N 1
ATOM 721 C CA . ALA A 1 92 ? 11.696 -2.859 -33.649 1.00 97.81 92 ALA A CA 1
ATOM 722 C C . ALA A 1 92 ? 12.953 -2.165 -34.194 1.00 97.81 92 ALA A C 1
ATOM 724 O O . ALA A 1 92 ? 13.277 -2.328 -35.370 1.00 97.81 92 ALA A O 1
ATOM 725 N N . ASP A 1 93 ? 13.672 -1.442 -33.335 1.00 97.12 93 ASP A N 1
ATOM 726 C CA . ASP A 1 93 ? 14.775 -0.575 -33.758 1.00 97.12 93 ASP A CA 1
ATOM 727 C C . ASP A 1 93 ? 16.144 -1.276 -33.698 1.00 97.12 93 ASP A C 1
ATOM 729 O O . ASP A 1 93 ? 17.058 -0.918 -34.441 1.00 97.12 93 ASP A O 1
ATOM 733 N N . TYR A 1 94 ? 16.289 -2.296 -32.844 1.00 96.50 94 TYR A N 1
ATOM 734 C CA . TYR A 1 94 ? 17.558 -2.986 -32.571 1.00 96.50 94 TYR A CA 1
ATOM 735 C C . TYR A 1 94 ? 17.455 -4.513 -32.710 1.00 96.50 94 TYR A C 1
ATOM 737 O O . TYR A 1 94 ? 18.227 -5.256 -32.093 1.00 96.50 94 TYR A O 1
ATOM 745 N N . GLY A 1 95 ? 16.515 -4.995 -33.525 1.00 97.19 95 GLY A N 1
ATOM 746 C CA . GLY A 1 95 ? 16.351 -6.419 -33.812 1.00 97.19 95 GLY A CA 1
ATOM 747 C C . GLY A 1 95 ? 17.626 -7.067 -34.369 1.00 97.19 95 GLY A C 1
ATOM 748 O O . GLY A 1 95 ? 18.363 -6.473 -35.157 1.00 97.19 95 GLY A O 1
ATOM 749 N N . GLY A 1 96 ? 17.906 -8.299 -33.944 1.00 96.75 96 GLY A N 1
ATOM 750 C CA . GLY A 1 96 ? 19.097 -9.064 -34.325 1.00 96.75 96 GLY A CA 1
ATOM 751 C C . GLY A 1 96 ? 20.388 -8.668 -33.596 1.00 96.75 96 GLY A C 1
ATOM 752 O O . GLY A 1 96 ? 21.443 -9.237 -33.881 1.00 96.75 96 GLY A O 1
ATOM 753 N N . THR A 1 97 ? 20.330 -7.721 -32.656 1.00 97.31 97 THR A N 1
ATOM 754 C CA . THR A 1 97 ? 21.468 -7.341 -31.800 1.00 97.31 97 THR A CA 1
ATOM 755 C C . THR A 1 97 ? 21.460 -8.099 -30.467 1.00 97.31 97 THR A C 1
ATOM 757 O O . THR A 1 97 ? 20.484 -8.757 -30.104 1.00 97.31 97 THR A O 1
ATOM 760 N N . SER A 1 98 ? 22.537 -7.977 -29.681 1.00 97.31 98 SER A N 1
ATOM 761 C CA . SER A 1 98 ? 22.585 -8.523 -28.315 1.00 97.31 98 SER A CA 1
ATOM 762 C C . SER A 1 98 ? 21.565 -7.882 -27.368 1.00 97.31 98 SER A C 1
ATOM 764 O O . SER A 1 98 ? 21.198 -8.497 -26.363 1.00 97.31 98 SER A O 1
ATOM 766 N N . TRP A 1 99 ? 21.091 -6.668 -27.672 1.00 97.69 99 TRP A N 1
ATOM 767 C CA . TRP A 1 99 ? 20.099 -5.969 -26.856 1.00 97.69 99 TRP A CA 1
ATOM 768 C C . TRP A 1 99 ? 18.756 -6.691 -26.861 1.00 97.69 99 TRP A C 1
ATOM 770 O O . TRP A 1 99 ? 18.178 -6.893 -25.797 1.00 97.69 99 TRP A O 1
ATOM 780 N N . GLU A 1 100 ? 18.314 -7.177 -28.025 1.00 97.75 100 GLU A N 1
ATOM 781 C CA . GLU A 1 100 ? 17.078 -7.956 -28.145 1.00 97.75 100 GLU A CA 1
ATOM 782 C C . GLU A 1 100 ? 17.120 -9.222 -27.278 1.00 97.75 100 GLU A C 1
ATOM 784 O O . GLU A 1 100 ? 16.171 -9.510 -26.550 1.00 97.75 100 GLU A O 1
ATOM 789 N N . THR A 1 101 ? 18.238 -9.954 -27.300 1.00 96.94 101 THR A N 1
ATOM 790 C CA . THR A 1 101 ? 18.406 -11.179 -26.498 1.00 96.94 101 THR A CA 1
ATOM 791 C C . THR A 1 101 ? 18.555 -10.918 -25.000 1.00 96.94 101 THR A C 1
ATOM 793 O O . THR A 1 101 ? 18.464 -11.853 -24.211 1.00 96.94 101 THR A O 1
ATOM 796 N N . SER A 1 102 ? 18.809 -9.666 -24.612 1.00 97.94 102 SER A N 1
ATOM 797 C CA . SER A 1 102 ? 18.977 -9.267 -23.213 1.00 97.94 102 SER A CA 1
ATOM 798 C C . SER A 1 102 ? 17.677 -8.772 -22.580 1.00 97.94 102 SER A C 1
ATOM 800 O O . SER A 1 102 ? 17.665 -8.531 -21.378 1.00 97.94 102 SER A O 1
ATOM 802 N N . LEU A 1 103 ? 16.599 -8.603 -23.356 1.00 97.81 103 LEU A N 1
ATOM 803 C CA . LEU A 1 103 ? 15.335 -8.074 -22.847 1.00 97.81 103 LEU A CA 1
ATOM 804 C C . LEU A 1 103 ? 14.763 -8.958 -21.728 1.00 97.81 103 LEU A C 1
ATOM 806 O O . LEU A 1 103 ? 14.696 -10.178 -21.893 1.00 97.81 103 LEU A O 1
ATOM 810 N N . PRO A 1 104 ? 14.309 -8.366 -20.610 1.00 97.38 104 PRO A N 1
ATOM 811 C CA . PRO A 1 104 ? 13.730 -9.132 -19.525 1.00 97.38 104 PRO A CA 1
ATOM 812 C C . PRO A 1 104 ? 12.331 -9.620 -19.902 1.00 97.38 104 PRO A C 1
ATOM 814 O O . PRO A 1 104 ? 11.582 -8.960 -20.636 1.00 97.38 104 PRO A O 1
ATOM 817 N N . ASP A 1 105 ? 11.958 -10.766 -19.339 1.00 97.25 105 ASP A N 1
ATOM 818 C CA . ASP A 1 105 ? 10.596 -11.276 -19.433 1.00 97.25 105 ASP A CA 1
ATOM 819 C C . ASP A 1 105 ? 9.616 -10.307 -18.762 1.00 97.25 105 ASP A C 1
ATOM 821 O O . ASP A 1 105 ? 9.875 -9.774 -17.677 1.00 97.25 105 ASP A O 1
ATOM 825 N N . LEU A 1 106 ? 8.455 -10.106 -19.392 1.00 97.06 106 LEU A N 1
ATOM 826 C CA . LEU A 1 106 ? 7.401 -9.285 -18.806 1.00 97.06 106 LEU A CA 1
ATOM 827 C C . LEU A 1 106 ? 6.837 -9.992 -17.565 1.00 97.06 106 LEU A C 1
ATOM 829 O O . LEU A 1 106 ? 6.330 -11.116 -17.670 1.00 97.06 106 LEU A O 1
ATOM 833 N N . PRO A 1 107 ? 6.910 -9.368 -16.377 1.00 96.69 107 PRO A N 1
ATOM 834 C CA . PRO A 1 107 ? 6.375 -9.973 -15.175 1.00 96.69 107 PRO A CA 1
ATOM 835 C C . PRO A 1 107 ? 4.847 -9.993 -15.248 1.00 96.69 107 PRO A C 1
ATOM 837 O O . PRO A 1 107 ? 4.213 -9.057 -15.725 1.00 96.69 107 PRO A O 1
ATOM 840 N N . SER A 1 108 ? 4.229 -11.034 -14.692 1.00 95.31 108 SER A N 1
ATOM 841 C CA . SER A 1 108 ? 2.774 -11.049 -14.532 1.00 95.31 108 SER A CA 1
ATOM 842 C C . SER A 1 108 ? 2.302 -9.876 -13.657 1.00 95.31 108 SER A C 1
ATOM 844 O O . SER A 1 108 ? 2.920 -9.551 -12.639 1.00 95.31 108 SER A O 1
ATOM 846 N N . GLU A 1 109 ? 1.149 -9.290 -13.982 1.00 89.69 109 GLU A N 1
ATOM 847 C CA . GLU A 1 109 ? 0.524 -8.222 -13.183 1.00 89.69 109 GLU A CA 1
ATOM 848 C C . GLU A 1 109 ? 0.182 -8.650 -11.753 1.00 89.69 109 GLU A C 1
ATOM 850 O O . GLU A 1 109 ? 0.085 -7.811 -10.861 1.00 89.69 109 GLU A O 1
ATOM 855 N N . ILE A 1 110 ? 0.046 -9.956 -11.515 1.00 92.38 110 ILE A N 1
ATOM 856 C CA . ILE A 1 110 ? -0.187 -10.533 -10.186 1.00 92.38 110 ILE A CA 1
ATOM 857 C C . ILE A 1 110 ? 1.091 -11.072 -9.535 1.00 92.38 110 ILE A C 1
ATOM 859 O O . ILE A 1 110 ? 1.030 -11.643 -8.447 1.00 92.38 110 ILE A O 1
ATOM 863 N N . ALA A 1 111 ? 2.258 -10.901 -10.167 1.00 95.75 111 ALA A N 1
ATOM 864 C CA . ALA A 1 111 ? 3.526 -11.359 -9.611 1.00 95.75 111 ALA A CA 1
ATOM 865 C C . ALA A 1 111 ? 3.790 -10.728 -8.233 1.00 95.75 111 ALA A C 1
ATOM 867 O O . ALA A 1 111 ? 3.371 -9.600 -7.953 1.00 95.75 111 ALA A O 1
ATOM 868 N N . GLY A 1 112 ? 4.508 -11.444 -7.367 1.00 95.56 112 GLY A N 1
ATOM 869 C CA . GLY A 1 112 ? 4.973 -10.877 -6.102 1.00 95.56 112 GLY A CA 1
ATOM 870 C C . GLY A 1 112 ? 5.935 -9.706 -6.330 1.00 95.56 112 GLY A C 1
ATOM 871 O O . GLY A 1 112 ? 6.610 -9.646 -7.361 1.00 95.56 112 GLY A O 1
ATOM 872 N N . GLN A 1 113 ? 6.036 -8.805 -5.345 1.00 96.81 113 GLN A N 1
ATOM 873 C CA . GLN A 1 113 ? 6.881 -7.604 -5.409 1.00 96.81 113 GLN A CA 1
ATOM 874 C C . GLN A 1 113 ? 8.301 -7.910 -5.902 1.00 96.81 113 GLN A C 1
ATOM 876 O O . GLN A 1 113 ? 8.780 -7.248 -6.811 1.00 96.81 113 GLN A O 1
ATOM 881 N N . GLY A 1 114 ? 8.965 -8.934 -5.354 1.00 97.38 114 GLY A N 1
ATOM 882 C CA . GLY A 1 114 ? 10.352 -9.246 -5.714 1.00 97.38 114 GLY A CA 1
ATOM 883 C C . GLY A 1 114 ? 10.548 -9.625 -7.186 1.00 97.38 114 GLY A C 1
ATOM 884 O O . GLY A 1 114 ? 11.510 -9.183 -7.804 1.00 97.38 114 GLY A O 1
ATOM 885 N N . ALA A 1 115 ? 9.631 -10.407 -7.764 1.00 96.69 115 ALA A N 1
ATOM 886 C CA . ALA A 1 115 ? 9.701 -10.777 -9.178 1.00 96.69 115 ALA A CA 1
ATOM 887 C C . ALA A 1 115 ? 9.411 -9.572 -10.085 1.00 96.69 115 ALA A C 1
ATOM 889 O O . ALA A 1 115 ? 10.105 -9.367 -11.075 1.00 96.69 115 ALA A O 1
ATOM 890 N N . TYR A 1 116 ? 8.426 -8.753 -9.709 1.00 97.19 116 TYR A N 1
ATOM 891 C CA . TYR A 1 116 ? 8.060 -7.553 -10.456 1.00 97.19 116 TYR A CA 1
ATOM 892 C C . TYR A 1 116 ? 9.182 -6.502 -10.446 1.00 97.19 116 TYR A C 1
ATOM 894 O O . TYR A 1 116 ? 9.567 -5.996 -11.495 1.00 97.19 116 TYR A O 1
ATOM 902 N N . MET A 1 117 ? 9.755 -6.217 -9.271 1.00 97.88 117 MET A N 1
ATOM 903 C CA . MET A 1 117 ? 10.844 -5.244 -9.120 1.00 97.88 117 MET A CA 1
ATOM 904 C C . MET A 1 117 ? 12.118 -5.681 -9.840 1.00 97.88 117 MET A C 1
ATOM 906 O O . MET A 1 117 ? 12.782 -4.838 -10.429 1.00 97.88 117 MET A O 1
ATOM 910 N N . ARG A 1 118 ? 12.426 -6.986 -9.865 1.00 97.88 118 ARG A N 1
ATOM 911 C CA . ARG A 1 118 ? 13.575 -7.502 -10.620 1.00 97.88 118 ARG A CA 1
ATOM 912 C C . ARG A 1 118 ? 13.474 -7.165 -12.108 1.00 97.88 118 ARG A C 1
ATOM 914 O O . ARG A 1 118 ? 14.420 -6.624 -12.656 1.00 97.88 118 ARG A O 1
ATOM 921 N N . ALA A 1 119 ? 12.317 -7.398 -12.730 1.00 97.81 119 ALA A N 1
ATOM 922 C CA . ALA A 1 119 ? 12.124 -7.072 -14.143 1.00 97.81 119 ALA A CA 1
ATOM 923 C C . ALA A 1 119 ? 12.260 -5.562 -14.427 1.00 97.81 119 ALA A C 1
ATOM 925 O O . ALA A 1 119 ? 12.826 -5.171 -15.449 1.00 97.81 119 ALA A O 1
ATOM 926 N N . LEU A 1 120 ? 11.782 -4.705 -13.515 1.00 98.12 120 LEU A N 1
ATOM 927 C CA . LEU A 1 120 ? 11.959 -3.251 -13.619 1.00 98.12 120 LEU A CA 1
ATOM 928 C C . LEU A 1 120 ? 13.433 -2.841 -13.498 1.00 98.12 120 LEU A C 1
ATOM 930 O O . LEU A 1 120 ? 13.899 -1.999 -14.265 1.00 98.12 120 LEU A O 1
ATOM 934 N N . ASP A 1 121 ? 14.168 -3.440 -12.561 1.00 98.38 121 ASP A N 1
ATOM 935 C CA . ASP A 1 121 ? 15.596 -3.186 -12.367 1.00 98.38 121 ASP A CA 1
ATOM 936 C C . ASP A 1 121 ? 16.429 -3.650 -13.566 1.00 98.38 121 ASP A C 1
ATOM 938 O O . ASP A 1 121 ? 17.294 -2.902 -14.029 1.00 98.38 121 ASP A O 1
ATOM 942 N N . ASP A 1 122 ? 16.128 -4.830 -14.111 1.00 98.44 122 ASP A N 1
ATOM 943 C CA . ASP A 1 122 ? 16.776 -5.364 -15.310 1.00 98.44 122 ASP A CA 1
ATOM 944 C C . ASP A 1 122 ? 16.523 -4.443 -16.512 1.00 98.44 122 ASP A C 1
ATOM 946 O O . ASP A 1 122 ? 17.463 -4.039 -17.199 1.00 98.44 122 ASP A O 1
ATOM 950 N N . THR A 1 123 ? 15.274 -4.007 -16.705 1.00 98.50 123 THR A N 1
ATOM 951 C CA . THR A 1 123 ? 14.905 -3.054 -17.767 1.00 98.50 123 THR A CA 1
ATOM 952 C C . THR A 1 123 ? 15.648 -1.731 -17.616 1.00 98.50 123 THR A C 1
ATOM 954 O O . THR A 1 123 ? 16.247 -1.244 -18.574 1.00 98.50 123 THR A O 1
ATOM 957 N N . ARG A 1 124 ? 15.683 -1.163 -16.403 1.00 98.44 124 ARG A N 1
ATOM 958 C CA . ARG A 1 124 ? 16.432 0.068 -16.111 1.00 98.44 124 ARG A CA 1
ATOM 959 C C . ARG A 1 124 ? 17.920 -0.095 -16.420 1.00 98.44 124 ARG A C 1
ATOM 961 O O . ARG A 1 124 ? 18.526 0.819 -16.979 1.00 98.44 124 ARG A O 1
ATOM 968 N N . SER A 1 125 ? 18.506 -1.237 -16.061 1.00 98.44 125 SER A N 1
ATOM 969 C CA . SER A 1 125 ? 19.915 -1.546 -16.323 1.00 98.44 125 SER A CA 1
ATOM 970 C C . SER A 1 125 ? 20.204 -1.601 -17.823 1.00 98.44 125 SER A C 1
ATOM 972 O O . SER A 1 125 ? 21.123 -0.930 -18.291 1.00 98.44 125 SER A O 1
ATOM 974 N N . ILE A 1 126 ? 19.384 -2.324 -18.590 1.00 98.31 126 ILE A N 1
ATOM 975 C CA . ILE A 1 126 ? 19.535 -2.448 -20.047 1.00 98.31 126 ILE A CA 1
ATOM 976 C C . ILE A 1 126 ? 19.359 -1.092 -20.722 1.00 98.31 126 ILE A C 1
ATOM 978 O O . ILE A 1 126 ? 20.211 -0.688 -21.504 1.00 98.31 126 ILE A O 1
ATOM 982 N N . TRP A 1 127 ? 18.313 -0.343 -20.372 1.00 98.44 127 TRP A N 1
ATOM 983 C CA . TRP A 1 127 ? 18.065 0.981 -20.943 1.00 98.44 127 TRP A CA 1
ATOM 984 C C . TRP A 1 127 ? 19.213 1.955 -20.637 1.00 98.44 127 TRP A C 1
ATOM 986 O O . TRP A 1 127 ? 19.653 2.699 -21.513 1.00 98.44 127 TRP A O 1
ATOM 996 N N . THR A 1 128 ? 19.771 1.906 -19.422 1.00 98.62 128 THR A N 1
ATOM 997 C CA . THR A 1 128 ? 20.963 2.691 -19.057 1.00 98.62 128 THR A CA 1
ATOM 998 C C . THR A 1 128 ? 22.162 2.324 -19.929 1.00 98.62 128 THR A C 1
ATOM 1000 O O . THR A 1 128 ? 22.843 3.214 -20.433 1.00 98.62 128 THR A O 1
ATOM 1003 N N . GLN A 1 129 ? 22.419 1.028 -20.122 1.00 98.50 129 GLN A N 1
ATOM 1004 C CA . GLN A 1 129 ? 23.537 0.550 -20.936 1.00 98.50 129 GLN A CA 1
ATOM 1005 C C . GLN A 1 129 ? 23.368 0.919 -22.412 1.00 98.50 129 GLN A C 1
ATOM 1007 O O . GLN A 1 129 ? 24.319 1.404 -23.016 1.00 98.50 129 GLN A O 1
ATOM 1012 N N . MET A 1 130 ? 22.162 0.777 -22.966 1.00 98.12 130 MET A N 1
ATOM 1013 C CA . MET A 1 130 ? 21.857 1.189 -24.338 1.00 98.12 130 MET A CA 1
ATOM 1014 C C . MET A 1 130 ? 22.075 2.694 -24.533 1.00 98.12 130 MET A C 1
ATOM 1016 O O . MET A 1 130 ? 22.728 3.102 -25.484 1.00 98.12 130 MET A O 1
ATOM 1020 N N . ASN A 1 131 ? 21.611 3.536 -23.605 1.00 97.88 131 ASN A N 1
ATOM 1021 C CA . ASN A 1 131 ? 21.831 4.985 -23.688 1.00 97.88 131 ASN A CA 1
ATOM 1022 C C . ASN A 1 131 ? 23.307 5.395 -23.530 1.00 97.88 131 ASN A C 1
ATOM 1024 O O . ASN A 1 131 ? 23.661 6.524 -23.869 1.00 97.88 131 ASN A O 1
ATOM 1028 N N . ALA A 1 132 ? 24.152 4.515 -22.989 1.00 98.06 132 ALA A N 1
ATOM 1029 C CA . ALA A 1 132 ? 25.591 4.723 -22.868 1.00 98.06 132 ALA A CA 1
ATOM 1030 C C . ALA A 1 132 ? 26.390 4.135 -24.049 1.00 98.06 132 ALA A C 1
ATOM 1032 O O . ALA A 1 132 ? 27.591 4.395 -24.152 1.00 98.06 132 ALA A O 1
ATOM 1033 N N . ASP A 1 133 ? 25.758 3.344 -24.920 1.00 97.75 133 ASP A N 1
ATOM 1034 C CA . ASP A 1 133 ? 26.401 2.732 -26.080 1.00 97.75 133 ASP A CA 1
ATOM 1035 C C . ASP A 1 133 ? 26.673 3.802 -27.157 1.00 97.75 133 ASP A C 1
ATOM 1037 O O . ASP A 1 133 ? 25.731 4.425 -27.651 1.00 97.75 133 ASP A O 1
ATOM 1041 N N . PRO A 1 134 ? 27.933 4.025 -27.578 1.00 97.06 134 PRO A N 1
ATOM 1042 C CA . PRO A 1 134 ? 28.252 5.008 -28.612 1.00 97.06 134 PRO A CA 1
ATOM 1043 C C . PRO A 1 134 ? 27.646 4.686 -29.989 1.00 97.06 134 PRO A C 1
ATOM 1045 O O . PRO A 1 134 ? 27.580 5.580 -30.834 1.00 97.06 134 PRO A O 1
ATOM 1048 N N . ALA A 1 135 ? 27.218 3.444 -30.242 1.00 95.81 135 ALA A N 1
ATOM 1049 C CA . ALA A 1 135 ? 26.483 3.088 -31.454 1.00 95.81 135 ALA A CA 1
ATOM 1050 C C . ALA A 1 135 ? 25.053 3.665 -31.467 1.00 95.81 135 ALA A C 1
ATOM 1052 O O . ALA A 1 135 ? 24.462 3.815 -32.538 1.00 95.81 135 ALA A O 1
ATOM 1053 N N . ILE A 1 136 ? 24.511 4.022 -30.299 1.00 96.06 136 ILE A N 1
ATOM 1054 C CA . ILE A 1 136 ? 23.195 4.636 -30.131 1.00 96.06 136 ILE A CA 1
ATOM 1055 C C . ILE A 1 136 ? 23.388 6.151 -30.019 1.00 96.06 136 ILE A C 1
ATOM 1057 O O . ILE A 1 136 ? 23.668 6.712 -28.964 1.00 96.06 136 ILE A O 1
ATOM 1061 N N . THR A 1 137 ? 23.250 6.848 -31.148 1.00 94.69 137 THR A N 1
ATOM 1062 C CA . THR A 1 137 ? 23.519 8.296 -31.228 1.00 94.69 137 THR A CA 1
ATOM 1063 C C . THR A 1 137 ? 22.440 9.163 -30.581 1.00 94.69 137 THR A C 1
ATOM 1065 O O . THR A 1 137 ? 22.652 10.354 -30.358 1.00 94.69 137 THR A O 1
ATOM 1068 N N . THR A 1 138 ? 21.258 8.605 -30.325 1.00 94.81 138 THR A N 1
ATOM 1069 C CA . THR A 1 138 ? 20.134 9.311 -29.707 1.00 94.81 138 THR A CA 1
ATOM 1070 C C . THR A 1 138 ? 19.591 8.462 -28.567 1.00 94.81 138 THR A C 1
ATOM 1072 O O . THR A 1 138 ? 19.248 7.307 -28.816 1.00 94.81 138 THR A O 1
ATOM 1075 N N . PRO A 1 139 ? 19.496 9.006 -27.337 1.00 95.81 139 PRO A N 1
ATOM 1076 C CA . PRO A 1 139 ? 18.930 8.276 -26.215 1.00 95.81 139 PRO A CA 1
ATOM 1077 C C . PRO A 1 139 ? 17.548 7.721 -26.548 1.00 95.81 139 PRO A C 1
ATOM 1079 O O . PRO A 1 139 ? 16.713 8.403 -27.149 1.00 95.81 139 PRO A O 1
ATOM 1082 N N . ILE A 1 140 ? 17.309 6.485 -26.130 1.00 96.56 140 ILE A N 1
ATOM 1083 C CA . ILE A 1 140 ? 16.039 5.806 -26.347 1.00 96.56 140 ILE A CA 1
ATOM 1084 C C . ILE A 1 140 ? 14.966 6.532 -25.542 1.00 96.56 140 ILE A C 1
ATOM 1086 O O . ILE A 1 140 ? 15.085 6.691 -24.324 1.00 96.56 140 ILE A O 1
ATOM 1090 N N . THR A 1 141 ? 13.909 6.937 -26.238 1.00 97.56 141 THR A N 1
ATOM 1091 C CA . THR A 1 141 ? 12.703 7.539 -25.667 1.00 97.56 141 THR A CA 1
ATOM 1092 C C . THR A 1 141 ? 11.487 6.783 -26.186 1.00 97.56 141 THR A C 1
ATOM 1094 O O . THR A 1 141 ? 11.470 6.329 -27.329 1.00 97.56 141 THR A O 1
ATOM 1097 N N . LEU A 1 142 ? 10.480 6.609 -25.333 1.00 97.38 142 LEU A N 1
ATOM 1098 C CA . LEU A 1 142 ? 9.216 5.970 -25.685 1.00 97.38 142 LEU A CA 1
ATOM 1099 C C . LEU A 1 142 ? 8.175 7.023 -26.091 1.00 97.38 142 LEU A C 1
ATOM 1101 O O . LEU A 1 142 ? 8.422 8.236 -26.079 1.00 97.38 142 LEU A O 1
ATOM 1105 N N . LEU A 1 143 ? 6.980 6.551 -26.453 1.00 95.06 143 LEU A N 1
ATOM 1106 C CA . LEU A 1 143 ? 5.863 7.398 -26.861 1.00 95.06 143 LEU A CA 1
ATOM 1107 C C . LEU A 1 143 ? 5.602 8.522 -25.843 1.00 95.06 143 LEU A C 1
ATOM 1109 O O . LEU A 1 143 ? 5.543 8.294 -24.638 1.00 95.06 143 LEU A O 1
ATOM 1113 N N . GLY A 1 144 ? 5.422 9.746 -26.346 1.00 95.69 144 GLY A N 1
ATOM 1114 C CA . GLY A 1 144 ? 5.178 10.923 -25.507 1.00 95.69 144 GLY A CA 1
ATOM 1115 C C . GLY A 1 144 ? 6.428 11.498 -24.834 1.00 95.69 144 GLY A C 1
ATOM 1116 O O . GLY A 1 144 ? 6.290 12.360 -23.972 1.00 95.69 144 GLY A O 1
ATOM 1117 N N . GLY A 1 145 ? 7.630 11.053 -25.224 1.00 97.00 145 GLY A N 1
ATOM 1118 C CA . GLY A 1 145 ? 8.893 11.525 -24.648 1.00 97.00 145 GLY A CA 1
ATOM 1119 C C . GLY A 1 145 ? 9.226 10.878 -23.305 1.00 97.00 145 GLY A C 1
ATOM 1120 O O . GLY A 1 145 ? 10.015 11.428 -22.544 1.00 97.00 145 GLY A O 1
ATOM 1121 N N . TYR A 1 146 ? 8.612 9.732 -22.998 1.00 98.44 146 TYR A N 1
ATOM 1122 C CA . TYR A 1 146 ? 8.875 8.996 -21.768 1.00 98.44 146 TYR A CA 1
ATOM 1123 C C . TYR A 1 146 ? 10.275 8.374 -21.824 1.00 98.44 146 TYR A C 1
ATOM 1125 O O . TYR A 1 146 ? 10.567 7.545 -22.687 1.00 98.44 146 TYR A O 1
ATOM 1133 N N . ASP A 1 147 ? 11.157 8.809 -20.931 1.00 98.31 147 ASP A N 1
ATOM 1134 C CA . ASP A 1 147 ? 12.576 8.468 -20.937 1.00 98.31 147 ASP A CA 1
ATOM 1135 C C . ASP A 1 147 ? 12.986 7.637 -19.706 1.00 98.31 147 ASP A C 1
ATOM 1137 O O . ASP A 1 147 ? 12.182 7.309 -18.828 1.00 98.31 147 ASP A O 1
ATOM 1141 N N . LEU A 1 148 ? 14.273 7.294 -19.632 1.00 98.25 148 LEU A N 1
ATOM 1142 C CA . LEU A 1 148 ? 14.850 6.539 -18.518 1.00 98.25 148 LEU A CA 1
ATOM 1143 C C . LEU A 1 148 ? 14.683 7.248 -17.160 1.00 98.25 148 LEU A C 1
ATOM 1145 O O . LEU A 1 148 ? 14.565 6.582 -16.124 1.00 98.25 148 LEU A O 1
ATOM 1149 N N . ALA A 1 149 ? 14.694 8.583 -17.139 1.00 98.38 149 ALA A N 1
ATOM 1150 C CA . ALA A 1 149 ? 14.544 9.349 -15.907 1.00 98.38 149 ALA A CA 1
ATOM 1151 C C . ALA A 1 149 ? 13.102 9.258 -15.388 1.00 98.38 149 ALA A C 1
ATOM 1153 O O . ALA A 1 149 ? 12.906 8.965 -14.206 1.00 98.38 149 ALA A O 1
ATOM 1154 N N . ALA A 1 150 ? 12.112 9.415 -16.272 1.00 98.50 150 ALA A N 1
ATOM 1155 C CA . ALA A 1 150 ? 10.699 9.214 -15.961 1.00 98.50 150 ALA A CA 1
ATOM 1156 C C . ALA A 1 150 ? 10.423 7.777 -15.489 1.00 98.50 150 ALA A C 1
ATOM 1158 O O . ALA A 1 150 ? 9.824 7.586 -14.430 1.00 98.50 150 ALA A O 1
ATOM 1159 N N . PHE A 1 151 ? 10.959 6.772 -16.191 1.00 98.50 151 PHE A N 1
ATOM 1160 C CA . PHE A 1 151 ? 10.860 5.370 -15.772 1.00 98.50 151 PHE A CA 1
ATOM 1161 C C . PHE A 1 151 ? 11.433 5.140 -14.371 1.00 98.50 151 PHE A C 1
ATOM 1163 O O . PHE A 1 151 ? 10.800 4.524 -13.516 1.00 98.50 151 PHE A O 1
ATOM 1170 N N . THR A 1 152 ? 12.621 5.679 -14.093 1.00 98.50 152 THR A N 1
ATOM 1171 C CA . THR A 1 152 ? 13.271 5.528 -12.783 1.00 98.50 152 THR A CA 1
ATOM 1172 C C . THR A 1 152 ? 12.481 6.207 -11.659 1.00 98.50 152 THR A C 1
ATOM 1174 O O . THR A 1 152 ? 12.418 5.675 -10.543 1.00 98.50 152 THR A O 1
ATOM 1177 N N . ALA A 1 153 ? 11.862 7.356 -11.941 1.00 98.62 153 ALA A N 1
ATOM 1178 C CA . ALA A 1 153 ? 10.967 8.025 -11.005 1.00 98.62 153 ALA A CA 1
ATOM 1179 C C . ALA A 1 153 ? 9.740 7.150 -10.701 1.00 98.62 153 ALA A C 1
ATOM 1181 O O . ALA A 1 153 ? 9.467 6.881 -9.532 1.00 98.62 153 ALA A O 1
ATOM 1182 N N . ASP A 1 154 ? 9.083 6.604 -11.727 1.00 98.50 154 ASP A N 1
ATOM 1183 C CA . ASP A 1 154 ? 7.910 5.739 -11.562 1.00 98.50 154 ASP A CA 1
ATOM 1184 C C . ASP A 1 154 ? 8.228 4.439 -10.801 1.00 98.50 154 ASP A C 1
ATOM 1186 O O . ASP A 1 154 ? 7.440 3.997 -9.960 1.00 98.50 154 ASP A O 1
ATOM 1190 N N . VAL A 1 155 ? 9.401 3.837 -11.028 1.00 98.19 155 VAL A N 1
ATOM 1191 C CA . VAL A 1 155 ? 9.871 2.664 -10.263 1.00 98.19 155 VAL A CA 1
ATOM 1192 C C . VAL A 1 155 ? 10.061 3.008 -8.780 1.00 98.19 155 VAL A C 1
ATOM 1194 O O . VAL A 1 155 ? 9.681 2.226 -7.903 1.00 98.19 155 VAL A O 1
ATOM 1197 N N . THR A 1 156 ? 10.614 4.186 -8.478 1.00 98.50 156 THR A N 1
ATOM 1198 C CA . THR A 1 156 ? 10.788 4.670 -7.095 1.00 98.50 156 THR A CA 1
ATOM 1199 C C . THR A 1 156 ? 9.434 4.902 -6.421 1.00 98.50 156 THR A C 1
ATOM 1201 O O . THR A 1 156 ? 9.205 4.467 -5.289 1.00 98.50 156 THR A O 1
ATOM 1204 N N . ASP A 1 157 ? 8.507 5.513 -7.151 1.00 98.19 157 ASP A N 1
ATOM 1205 C CA . ASP A 1 157 ? 7.120 5.723 -6.752 1.00 98.19 157 ASP A CA 1
ATOM 1206 C C . ASP A 1 157 ? 6.384 4.408 -6.459 1.00 98.19 157 ASP A C 1
ATOM 1208 O O . ASP A 1 157 ? 5.623 4.306 -5.491 1.00 98.19 157 ASP A O 1
ATOM 1212 N N . LEU A 1 158 ? 6.610 3.380 -7.281 1.00 97.81 158 LEU A N 1
ATOM 1213 C CA . LEU A 1 158 ? 6.045 2.052 -7.073 1.00 97.81 158 LEU A CA 1
ATOM 1214 C C . LEU A 1 158 ? 6.593 1.405 -5.792 1.00 97.81 158 LEU A C 1
ATOM 1216 O O . LEU A 1 158 ? 5.828 0.825 -5.018 1.00 97.81 158 LEU A O 1
ATOM 1220 N N . LEU A 1 159 ? 7.897 1.526 -5.532 1.00 98.06 159 LEU A N 1
ATOM 1221 C CA . LEU A 1 159 ? 8.516 1.013 -4.307 1.00 98.06 159 LEU A CA 1
ATOM 1222 C C . LEU A 1 159 ? 7.954 1.703 -3.050 1.00 98.06 159 LEU A C 1
ATOM 1224 O O . LEU A 1 159 ? 7.657 1.041 -2.047 1.00 98.06 159 LEU A O 1
ATOM 1228 N N . ALA A 1 160 ? 7.750 3.020 -3.117 1.00 98.31 160 ALA A N 1
ATOM 1229 C CA . ALA A 1 160 ? 7.083 3.775 -2.061 1.00 98.31 160 ALA A CA 1
ATOM 1230 C C . ALA A 1 160 ? 5.637 3.288 -1.845 1.00 98.31 160 ALA A C 1
AT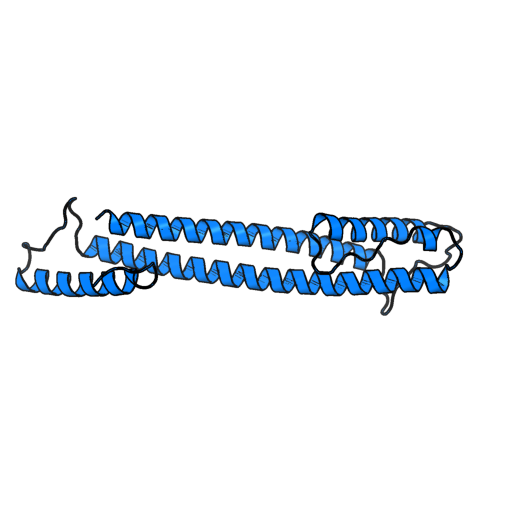OM 1232 O O . ALA A 1 160 ? 5.215 3.109 -0.700 1.00 98.31 160 ALA A O 1
ATOM 1233 N N . ALA A 1 161 ? 4.900 2.985 -2.920 1.00 98.12 161 ALA A N 1
ATOM 1234 C CA . ALA A 1 161 ? 3.544 2.441 -2.834 1.00 98.12 161 ALA A CA 1
ATOM 1235 C C . ALA A 1 161 ? 3.497 1.053 -2.166 1.00 98.12 161 ALA A C 1
ATOM 1237 O O . ALA A 1 161 ? 2.635 0.822 -1.315 1.00 98.12 161 ALA A O 1
ATOM 1238 N N . PHE A 1 162 ? 4.436 0.149 -2.473 1.00 98.12 162 PHE A N 1
ATOM 1239 C CA . PHE A 1 162 ? 4.552 -1.137 -1.766 1.00 98.12 162 PHE A CA 1
ATOM 1240 C C . PHE A 1 162 ? 4.767 -0.941 -0.261 1.00 98.12 162 PHE A C 1
ATOM 1242 O O . PHE A 1 162 ? 4.097 -1.574 0.557 1.00 98.12 162 PHE A O 1
ATOM 1249 N N . THR A 1 163 ? 5.661 -0.021 0.106 1.00 98.19 163 THR A N 1
ATOM 1250 C CA . THR A 1 163 ? 5.954 0.300 1.510 1.00 98.19 163 THR A CA 1
ATOM 1251 C C . THR A 1 163 ? 4.720 0.864 2.219 1.00 98.19 163 THR A C 1
ATOM 1253 O O . THR A 1 163 ? 4.406 0.457 3.338 1.00 98.19 163 THR A O 1
ATOM 1256 N N . ALA A 1 164 ? 3.978 1.754 1.555 1.00 98.19 164 ALA A N 1
ATOM 1257 C CA . ALA A 1 164 ? 2.754 2.344 2.087 1.00 98.19 164 ALA A CA 1
ATOM 1258 C C . ALA A 1 164 ? 1.655 1.297 2.331 1.00 98.19 164 ALA A C 1
ATOM 1260 O O . ALA A 1 164 ? 1.019 1.321 3.386 1.00 98.19 164 ALA A O 1
ATOM 1261 N N . VAL A 1 165 ? 1.459 0.351 1.403 1.00 98.31 165 VAL A N 1
ATOM 1262 C CA . VAL A 1 165 ? 0.504 -0.756 1.581 1.00 98.31 165 VAL A CA 1
ATOM 1263 C C . VAL A 1 165 ? 0.897 -1.625 2.774 1.00 98.31 165 VAL A C 1
ATOM 1265 O O . VAL A 1 165 ? 0.054 -1.878 3.633 1.00 98.31 165 VAL A O 1
ATOM 1268 N N . HIS A 1 166 ? 2.170 -2.016 2.884 1.00 98.25 166 HIS A N 1
ATOM 1269 C CA . HIS A 1 166 ? 2.631 -2.835 4.006 1.00 98.25 166 HIS A CA 1
ATOM 1270 C C . HIS A 1 166 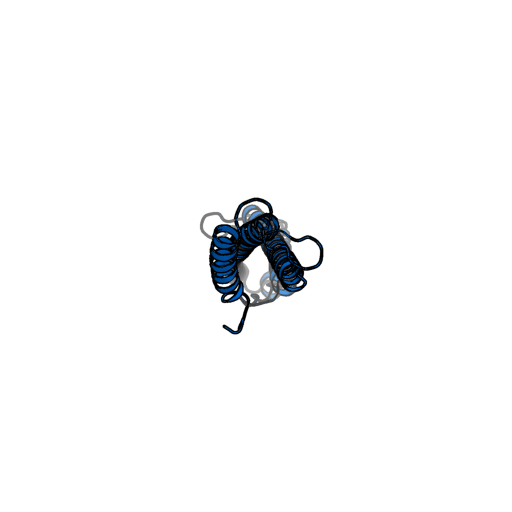? 2.451 -2.128 5.358 1.00 98.25 166 HIS A C 1
ATOM 1272 O O . HIS A 1 166 ? 2.000 -2.721 6.338 1.00 98.25 166 HIS A O 1
ATOM 1278 N N . HIS A 1 167 ? 2.750 -0.829 5.413 1.00 98.19 167 HIS A N 1
ATOM 1279 C CA . HIS A 1 167 ? 2.499 -0.025 6.603 1.00 98.19 167 HIS A CA 1
ATOM 1280 C C . HIS A 1 167 ? 1.001 0.022 6.953 1.00 98.19 167 HIS A C 1
ATOM 1282 O O . HIS A 1 167 ? 0.633 -0.182 8.110 1.00 98.19 167 HIS A O 1
ATOM 1288 N N . ALA A 1 168 ? 0.122 0.234 5.968 1.00 98.19 168 ALA A N 1
ATOM 1289 C CA . ALA A 1 168 ? -1.324 0.258 6.186 1.00 98.19 168 ALA A CA 1
ATOM 1290 C C . ALA A 1 168 ? -1.878 -1.092 6.673 1.00 98.19 168 ALA A C 1
ATOM 1292 O O . ALA A 1 168 ? -2.756 -1.114 7.535 1.00 98.19 168 ALA A O 1
ATOM 1293 N N . GLU A 1 169 ? -1.331 -2.214 6.196 1.00 98.38 169 GLU A N 1
ATOM 1294 C CA . GLU A 1 169 ? -1.647 -3.552 6.714 1.00 98.38 169 GLU A CA 1
ATOM 1295 C C . GLU A 1 169 ? -1.306 -3.680 8.204 1.00 98.38 169 GLU A C 1
ATOM 1297 O O . GLU A 1 169 ? -2.119 -4.183 8.981 1.00 98.38 169 GLU A O 1
ATOM 1302 N N . LYS A 1 170 ? -0.140 -3.175 8.628 1.00 98.44 170 LYS A N 1
ATOM 1303 C CA . LYS A 1 170 ? 0.262 -3.181 10.044 1.00 98.44 170 LYS A CA 1
ATOM 1304 C C . LYS A 1 170 ? -0.586 -2.269 10.916 1.00 98.44 170 LYS A C 1
ATOM 1306 O O . LYS A 1 170 ? -0.917 -2.645 12.041 1.00 98.44 170 LYS A O 1
ATOM 1311 N N . VAL A 1 171 ? -0.983 -1.109 10.401 1.00 97.81 171 VAL A N 1
ATOM 1312 C CA . VAL A 1 171 ? -1.925 -0.221 11.093 1.00 97.81 171 VAL A CA 1
ATOM 1313 C C . VAL A 1 171 ? -3.276 -0.913 11.279 1.00 97.81 171 VAL A C 1
ATOM 1315 O O . VAL A 1 171 ? -3.796 -0.927 12.391 1.00 97.81 171 VAL A O 1
ATOM 1318 N N . GLU A 1 172 ? -3.821 -1.547 10.238 1.00 98.12 172 GLU A N 1
ATOM 1319 C CA . GLU A 1 172 ? -5.083 -2.288 10.339 1.00 98.12 172 GLU A CA 1
ATOM 1320 C C . GLU A 1 172 ? -5.002 -3.437 11.357 1.00 98.12 172 GLU A C 1
ATOM 1322 O O . GLU A 1 172 ? -5.900 -3.598 12.191 1.00 98.12 172 GLU A O 1
ATOM 1327 N N . GLU A 1 173 ? -3.924 -4.227 11.309 1.00 98.06 173 GLU A N 1
ATOM 1328 C CA . GLU A 1 173 ? -3.662 -5.318 12.251 1.00 98.06 173 GLU A CA 1
ATOM 1329 C C . GLU A 1 173 ? -3.666 -4.802 13.700 1.00 98.06 173 GLU A C 1
ATOM 1331 O O . GLU A 1 173 ? -4.390 -5.328 14.551 1.00 98.06 173 GLU A O 1
ATOM 1336 N N . LEU A 1 174 ? -2.938 -3.714 13.971 1.00 97.81 174 LEU A N 1
ATOM 1337 C CA . LEU A 1 174 ? -2.884 -3.092 15.293 1.00 97.81 174 LEU A CA 1
ATOM 1338 C C . LEU A 1 174 ? -4.249 -2.549 15.739 1.00 97.81 174 LEU A C 1
ATOM 1340 O O . LEU A 1 174 ? -4.662 -2.800 16.873 1.00 97.81 174 LEU A O 1
ATOM 1344 N N . SER A 1 175 ? -4.980 -1.847 14.868 1.00 96.94 175 SER A N 1
ATOM 1345 C CA . SER A 1 175 ? -6.323 -1.336 15.177 1.00 96.94 175 SER A CA 1
ATOM 1346 C C . SER A 1 175 ? -7.288 -2.469 15.531 1.00 96.94 175 SER A C 1
ATOM 1348 O O . SER A 1 175 ? -8.087 -2.351 16.465 1.00 96.94 175 SER A O 1
ATOM 1350 N N . ARG A 1 176 ? -7.186 -3.609 14.838 1.00 97.06 176 ARG A N 1
ATOM 1351 C CA . ARG A 1 176 ? -7.983 -4.808 15.122 1.00 97.06 176 ARG A CA 1
ATOM 1352 C C . ARG A 1 176 ? -7.651 -5.397 16.492 1.00 97.06 176 ARG A C 1
ATOM 1354 O O . ARG A 1 176 ? -8.574 -5.733 17.236 1.00 97.06 176 ARG A O 1
ATOM 1361 N N . LEU A 1 177 ? -6.364 -5.493 16.833 1.00 97.12 177 LEU A N 1
ATOM 1362 C CA . LEU A 1 177 ? -5.901 -5.973 18.138 1.00 97.12 177 LEU A CA 1
ATOM 1363 C C . LEU A 1 177 ? -6.362 -5.059 19.279 1.00 97.12 177 LEU A C 1
ATOM 1365 O O . LEU A 1 177 ? -6.888 -5.549 20.274 1.00 97.12 177 LEU A O 1
ATOM 1369 N N . GLN A 1 178 ? -6.231 -3.739 19.124 1.00 96.06 178 GLN A N 1
ATOM 1370 C CA . GLN A 1 178 ? -6.673 -2.765 20.129 1.00 96.06 178 GLN A CA 1
ATOM 1371 C C . GLN A 1 178 ? -8.185 -2.831 20.368 1.00 96.06 178 GLN A C 1
ATOM 1373 O O . GLN A 1 178 ? -8.625 -2.825 21.516 1.00 96.06 178 GLN A O 1
ATOM 1378 N N . ARG A 1 179 ? -8.982 -2.943 19.296 1.00 95.50 179 ARG A N 1
ATOM 1379 C CA . ARG A 1 179 ? -10.432 -3.151 19.404 1.00 95.50 179 ARG A CA 1
ATOM 1380 C C . ARG A 1 179 ? -10.754 -4.442 20.160 1.00 95.50 179 ARG A C 1
ATOM 1382 O O . ARG A 1 179 ? -11.586 -4.412 21.057 1.00 95.50 179 ARG A O 1
ATOM 1389 N N . ASN A 1 180 ? -10.124 -5.559 19.787 1.00 94.44 180 ASN A N 1
ATOM 1390 C CA . ASN A 1 180 ? -10.366 -6.854 20.434 1.00 94.44 180 ASN A CA 1
ATOM 1391 C C . ASN A 1 180 ? -10.038 -6.814 21.917 1.00 94.44 180 ASN A C 1
ATOM 1393 O O . ASN A 1 180 ? -10.879 -7.176 22.724 1.00 94.44 180 ASN A O 1
ATOM 1397 N N . ARG A 1 181 ? -8.864 -6.285 22.267 1.00 94.06 181 ARG A N 1
ATOM 1398 C CA . ARG A 1 181 ? -8.447 -6.154 23.659 1.00 94.06 181 ARG A CA 1
ATOM 1399 C C . ARG A 1 181 ? -9.453 -5.355 24.483 1.00 94.06 181 ARG A C 1
ATOM 1401 O O . ARG A 1 181 ? -9.827 -5.786 25.561 1.00 94.06 181 ARG A O 1
ATOM 1408 N N . LEU A 1 182 ? -9.929 -4.223 23.962 1.00 93.56 182 LEU A N 1
ATOM 1409 C CA . LEU A 1 182 ? -10.930 -3.422 24.665 1.00 93.56 182 LEU A CA 1
ATOM 1410 C C . LEU A 1 182 ? -12.272 -4.156 24.797 1.00 93.56 182 LEU A C 1
ATOM 1412 O O . LEU A 1 182 ? -12.943 -4.027 25.814 1.00 93.56 182 LEU A O 1
ATOM 1416 N N . GLN A 1 183 ? -12.668 -4.925 23.784 1.00 91.44 183 GLN A N 1
ATOM 1417 C CA . GLN A 1 183 ? -13.864 -5.759 23.860 1.00 91.44 183 GLN A CA 1
ATOM 1418 C C . GLN A 1 183 ? -13.712 -6.843 24.941 1.00 91.44 183 GLN A C 1
ATOM 1420 O O . GLN A 1 183 ? -14.625 -7.021 25.744 1.00 91.44 183 GLN A O 1
ATOM 1425 N N . ASP A 1 184 ? -12.561 -7.513 25.005 1.00 90.62 184 ASP A N 1
ATOM 1426 C CA . ASP A 1 184 ? -12.250 -8.528 26.018 1.00 90.62 184 ASP A CA 1
ATOM 1427 C C . ASP A 1 184 ? -12.226 -7.924 27.434 1.00 90.62 184 ASP A C 1
ATOM 1429 O O . ASP A 1 184 ? -12.798 -8.493 28.362 1.00 90.62 184 ASP A O 1
ATOM 1433 N N . ASP A 1 185 ? -11.665 -6.720 27.586 1.00 88.81 185 ASP A N 1
ATOM 1434 C CA . ASP A 1 185 ? -11.660 -5.972 28.849 1.00 88.81 185 ASP A CA 1
ATOM 1435 C C . ASP A 1 185 ? -13.075 -5.593 29.321 1.00 88.81 185 ASP A C 1
ATOM 1437 O O . ASP A 1 185 ? -13.278 -5.386 30.515 1.00 88.81 185 ASP A O 1
ATOM 1441 N N . ILE A 1 186 ? -14.049 -5.454 28.411 1.00 87.62 186 ILE A N 1
ATOM 1442 C CA . ILE A 1 186 ? -15.460 -5.227 28.767 1.00 87.62 186 ILE A CA 1
ATOM 1443 C C . ILE A 1 186 ? -16.145 -6.552 29.118 1.00 87.62 186 ILE A C 1
ATOM 1445 O O . ILE A 1 186 ? -16.983 -6.574 30.009 1.00 87.62 186 ILE A O 1
ATOM 1449 N N . TYR A 1 187 ? -15.793 -7.655 28.454 1.00 84.75 187 TYR A N 1
ATOM 1450 C CA . TYR A 1 187 ? -16.332 -8.983 28.774 1.00 84.75 187 TYR A CA 1
ATOM 1451 C C . TYR A 1 187 ? -15.888 -9.529 30.129 1.00 84.75 187 TYR A C 1
ATOM 1453 O O . TYR A 1 187 ? -16.588 -10.356 30.706 1.00 84.75 187 TYR A O 1
ATOM 1461 N N . ALA A 1 188 ? -14.708 -9.130 30.601 1.00 81.81 188 ALA A N 1
ATOM 1462 C CA . ALA A 1 188 ? -14.165 -9.581 31.878 1.00 81.81 188 ALA A CA 1
ATOM 1463 C C . ALA A 1 188 ? -14.837 -8.928 33.106 1.00 81.81 188 ALA A C 1
ATOM 1465 O O . ALA A 1 188 ? -14.537 -9.327 34.234 1.00 81.81 188 ALA A O 1
ATOM 1466 N N . VAL A 1 189 ? -15.695 -7.925 32.883 1.00 69.88 189 VAL A N 1
ATOM 1467 C CA . VAL A 1 189 ? -16.484 -7.196 33.893 1.00 69.88 189 VAL A CA 1
ATOM 1468 C C . VAL A 1 189 ? -17.748 -7.968 34.246 1.00 69.88 189 VAL A C 1
ATOM 1470 O O . VAL A 1 189 ? -17.994 -8.147 35.461 1.00 69.88 189 VAL A O 1
#

Radius of gyration: 29.3 Å; chains: 1; bounding box: 64×26×81 Å

Foldseek 3Di:
DDDPDPVSLLVVLVVVLVVQVVVQVVCDPPRRDADPPRHHSVNSVVLSVVLVVLVVQLVVLVVQLVVLVVVLLVLLVVLLVVLVQLLVVCCVPPNPDVLNVQQDDRDDSPDDPVVSLVNLVSSLVSLVVLQVDPV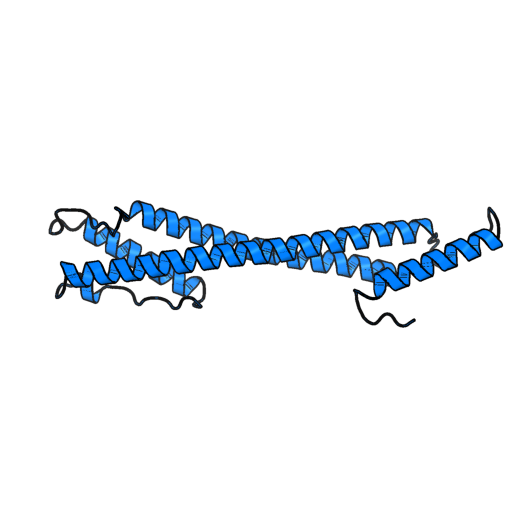NVDRDAGPPRHHSVNSVVSSVVSVVSVVSSVVSVVSSVVSVVVSVVSSVVSVVD

Secondary structure (DSSP, 8-state):
----SHHHHHHHHHHHHHHHHHHHHHH-TT----BTTTB-HHHHHHHHHHHHHHHHHHHHHHHHHHHHHHHHHHHHHHHHHHHHHHHHHHHHHHTTSHHHHTPPPPPPTT--HHHHHHHHHHHHHHHHHHHH-TT--S---BGGGB-HHHHHHHHHHHHHHHHHHHHHHHHHHHHHHHHHHHHHHHHT-